Protein AF-0000000074377109 (afdb_homodimer)

Structure (mmCIF, N/CA/C/O backbone):
data_AF-0000000074377109-model_v1
#
loop_
_entity.id
_entity.type
_entity.pdbx_description
1 polymer 'Tropinone reductase'
#
loop_
_atom_site.group_PDB
_atom_site.id
_atom_site.type_symbol
_atom_site.label_atom_id
_atom_site.label_alt_id
_atom_site.label_comp_id
_atom_site.label_asym_id
_atom_site.label_entity_id
_atom_site.label_seq_id
_atom_site.pdbx_PDB_ins_code
_atom_site.Cartn_x
_atom_site.Cartn_y
_atom_site.Cartn_z
_atom_site.occupancy
_atom_site.B_iso_or_equiv
_atom_site.auth_seq_id
_atom_site.auth_comp_id
_atom_site.auth_asym_id
_atom_site.auth_atom_id
_atom_site.pdbx_PDB_model_num
ATOM 1 N N . MET A 1 1 ? 25.031 -4.941 -7.855 1 20.27 1 MET A N 1
ATOM 2 C CA . MET A 1 1 ? 23.859 -4.266 -7.336 1 20.27 1 MET A CA 1
ATOM 3 C C . MET A 1 1 ? 23.953 -4.082 -5.824 1 20.27 1 MET A C 1
ATOM 5 O O . MET A 1 1 ? 23.938 -5.062 -5.074 1 20.27 1 MET A O 1
ATOM 9 N N . ASN A 1 2 ? 24.844 -3.322 -5.453 1 23.11 2 ASN A N 1
ATOM 10 C CA . ASN A 1 2 ? 25.188 -2.971 -4.078 1 23.11 2 ASN A CA 1
ATOM 11 C C . ASN A 1 2 ? 23.938 -2.66 -3.256 1 23.11 2 ASN A C 1
ATOM 13 O O . ASN A 1 2 ? 23.234 -1.688 -3.529 1 23.11 2 ASN A O 1
ATOM 17 N N . LYS A 1 3 ? 23.172 -3.766 -2.982 1 30.86 3 LYS A N 1
ATOM 18 C CA . LYS A 1 3 ? 22.031 -3.689 -2.07 1 30.86 3 LYS A CA 1
ATOM 19 C C . LYS A 1 3 ? 22.297 -2.68 -0.955 1 30.86 3 LYS A C 1
ATOM 21 O O . LYS A 1 3 ? 23.281 -2.783 -0.235 1 30.86 3 LYS A O 1
ATOM 26 N N . ILE A 1 4 ? 22.234 -1.521 -1.267 1 38.22 4 ILE A N 1
ATOM 27 C CA . ILE A 1 4 ? 22.422 -0.586 -0.162 1 38.22 4 ILE A CA 1
ATOM 28 C C . ILE A 1 4 ? 21.656 -1.077 1.065 1 38.22 4 ILE A C 1
ATOM 30 O O . ILE A 1 4 ? 20.422 -1.111 1.062 1 38.22 4 ILE A O 1
ATOM 34 N N . THR A 1 5 ? 22.109 -2.201 1.562 1 42.16 5 THR A N 1
ATOM 35 C CA . THR A 1 5 ? 21.688 -2.992 2.717 1 42.16 5 THR A CA 1
ATOM 36 C C . THR A 1 5 ? 21.328 -2.086 3.891 1 42.16 5 THR A C 1
ATOM 38 O O . THR A 1 5 ? 20.5 -2.449 4.73 1 42.16 5 THR A O 1
ATOM 41 N N . CYS A 1 6 ? 22.375 -1.089 4.461 1 52.72 6 CYS A N 1
ATOM 42 C CA . CYS A 1 6 ? 22.406 -0.688 5.863 1 52.72 6 CYS A CA 1
ATOM 43 C C . CYS A 1 6 ? 21.469 0.495 6.109 1 52.72 6 CYS A C 1
ATOM 45 O O . CYS A 1 6 ? 21.5 1.472 5.359 1 52.72 6 CYS A O 1
ATOM 47 N N . SER A 1 7 ? 20.438 0.189 6.914 1 64.81 7 SER A N 1
ATOM 48 C CA . SER A 1 7 ? 19.562 1.212 7.473 1 64.81 7 SER A CA 1
ATOM 49 C C . SER A 1 7 ? 20.312 2.512 7.727 1 64.81 7 SER A C 1
ATOM 51 O O . SER A 1 7 ? 19.844 3.592 7.375 1 64.81 7 SER A O 1
ATOM 53 N N . GLN A 1 8 ? 21.594 2.346 8.117 1 70 8 GLN A N 1
ATOM 54 C CA . GLN A 1 8 ? 22.328 3.561 8.453 1 70 8 GLN A CA 1
ATOM 55 C C . GLN A 1 8 ? 22.781 4.297 7.191 1 70 8 GLN A C 1
ATOM 57 O O . GLN A 1 8 ? 22.75 5.527 7.141 1 70 8 GLN A O 1
ATOM 62 N N . SER A 1 9 ? 23.188 3.516 6.219 1 74.31 9 SER A N 1
ATOM 63 C CA . SER A 1 9 ? 23.609 4.137 4.969 1 74.31 9 SER A CA 1
ATOM 64 C C . SER A 1 9 ? 22.453 4.84 4.277 1 74.31 9 SER A C 1
ATOM 66 O O . SER A 1 9 ? 22.594 5.965 3.795 1 74.31 9 SER A O 1
ATOM 68 N N . CYS A 1 10 ? 21.375 4.211 4.367 1 83.19 10 CYS A N 1
ATOM 69 C CA . CYS A 1 10 ? 20.188 4.812 3.758 1 83.19 10 CYS A CA 1
ATOM 70 C C . CYS A 1 10 ? 19.812 6.105 4.469 1 83.19 10 CYS A C 1
ATOM 72 O O . CYS A 1 10 ? 19.484 7.105 3.818 1 83.19 10 CYS A O 1
ATOM 74 N N . TYR A 1 11 ? 19.969 6.035 5.781 1 84.25 11 TYR A N 1
ATOM 75 C CA . TYR A 1 11 ? 19.625 7.203 6.582 1 84.25 11 TYR A CA 1
ATOM 76 C C . TYR A 1 11 ? 20.547 8.375 6.266 1 84.25 11 TYR A C 1
ATOM 78 O O . TYR A 1 11 ? 20.078 9.508 6.082 1 84.25 11 TYR A O 1
ATOM 86 N N . HIS A 1 12 ? 21.812 8.086 6.129 1 85 12 HIS A N 1
ATOM 87 C CA . HIS A 1 12 ? 22.797 9.141 5.875 1 85 12 HIS A CA 1
ATOM 88 C C . HIS A 1 12 ? 22.578 9.766 4.5 1 85 12 HIS A C 1
ATOM 90 O O . HIS A 1 12 ? 22.656 10.984 4.348 1 85 12 HIS A O 1
ATOM 96 N N . ILE A 1 13 ? 22.281 9.008 3.566 1 87.62 13 ILE A N 1
ATOM 97 C CA . ILE A 1 13 ? 22.016 9.508 2.221 1 87.62 13 ILE A CA 1
ATOM 98 C C . ILE A 1 13 ? 20.781 10.414 2.238 1 87.62 13 ILE A C 1
ATOM 100 O O . ILE A 1 13 ? 20.766 11.469 1.601 1 87.62 13 ILE A O 1
ATOM 104 N N . CYS A 1 14 ? 19.797 9.992 2.951 1 89.88 14 CYS A N 1
ATOM 105 C CA . CYS A 1 14 ? 18.578 10.805 3.061 1 89.88 14 CYS A CA 1
ATOM 106 C C . CYS A 1 14 ? 18.891 12.148 3.715 1 89.88 14 CYS A C 1
ATOM 108 O O . CYS A 1 14 ? 18.359 13.18 3.289 1 89.88 14 CYS A O 1
ATOM 110 N N . GLN A 1 15 ? 19.781 12.133 4.727 1 90.06 15 GLN A N 1
ATOM 111 C CA . GLN A 1 15 ? 20.141 13.375 5.398 1 90.06 15 GLN A CA 1
ATOM 112 C C . GLN A 1 15 ? 20.812 14.344 4.434 1 90.06 15 GLN A C 1
ATOM 114 O O . GLN A 1 15 ? 20.547 15.547 4.465 1 90.06 15 GLN A O 1
ATOM 119 N N . LEU A 1 16 ? 21.656 13.797 3.643 1 89.62 16 LEU A N 1
ATOM 120 C CA . LEU A 1 16 ? 22.359 14.625 2.674 1 89.62 16 LEU A CA 1
ATOM 121 C C . LEU A 1 16 ? 21.391 15.203 1.646 1 89.62 16 LEU A C 1
ATOM 123 O O . LEU A 1 16 ? 21.562 16.328 1.181 1 89.62 16 LEU A O 1
ATOM 127 N N . ALA A 1 17 ? 20.328 14.5 1.343 1 92.94 17 ALA A N 1
ATOM 128 C CA . ALA A 1 17 ? 19.375 14.914 0.319 1 92.94 17 ALA A CA 1
ATOM 129 C C . ALA A 1 17 ? 18.281 15.805 0.914 1 92.94 17 ALA A C 1
ATOM 131 O O . ALA A 1 17 ? 17.5 16.422 0.18 1 92.94 17 ALA A O 1
ATOM 132 N N . HIS A 1 18 ? 18.203 15.906 2.213 1 94.44 18 HIS A N 1
ATOM 133 C CA . HIS A 1 18 ? 17.109 16.547 2.924 1 94.44 18 HIS A CA 1
ATOM 134 C C . HIS A 1 18 ? 16.906 17.984 2.451 1 94.44 18 HIS A C 1
ATOM 136 O O . HIS A 1 18 ? 15.789 18.375 2.117 1 94.44 18 HIS A O 1
ATOM 142 N N . PRO A 1 19 ? 17.969 18.797 2.309 1 94.75 19 PRO A N 1
ATOM 143 C CA . PRO A 1 19 ? 17.75 20.188 1.901 1 94.75 19 PRO A CA 1
ATOM 144 C C . PRO A 1 19 ? 17.125 20.297 0.519 1 94.75 19 PRO A C 1
ATOM 146 O O . PRO A 1 19 ? 16.266 21.172 0.299 1 94.75 19 PRO A O 1
ATOM 149 N N . LEU A 1 20 ? 17.547 19.469 -0.362 1 94.38 20 LEU A N 1
ATOM 150 C CA . LEU A 1 20 ? 17 19.5 -1.714 1 94.38 20 LEU A CA 1
ATOM 151 C C . LEU A 1 20 ? 15.539 19.047 -1.717 1 94.38 20 LEU A C 1
ATOM 153 O O . LEU A 1 20 ? 14.703 19.625 -2.412 1 94.38 20 LEU A O 1
ATOM 157 N N . LEU A 1 21 ? 15.234 18.016 -1.007 1 94.94 21 LEU A N 1
ATOM 158 C CA . LEU A 1 21 ? 13.867 17.531 -0.9 1 94.94 21 LEU A CA 1
ATOM 159 C C . LEU A 1 21 ? 12.945 18.594 -0.316 1 94.94 21 LEU A C 1
ATOM 161 O O . LEU A 1 21 ? 11.859 18.828 -0.837 1 94.94 21 LEU A O 1
ATOM 165 N N . LYS A 1 22 ? 13.438 19.203 0.713 1 94.94 22 LYS A N 1
ATOM 166 C CA . LYS A 1 22 ? 12.664 20.266 1.364 1 94.94 22 LYS A CA 1
ATOM 167 C C . LYS A 1 22 ? 12.398 21.422 0.41 1 94.94 22 LYS A C 1
ATOM 169 O O . LYS A 1 22 ? 11.281 21.922 0.326 1 94.94 22 LYS A O 1
ATOM 174 N N . ALA A 1 23 ? 13.367 21.812 -0.296 1 95.31 23 ALA A N 1
ATOM 175 C CA . ALA A 1 23 ? 13.281 22.953 -1.203 1 95.31 23 ALA A CA 1
ATOM 176 C C . ALA A 1 23 ? 12.289 22.672 -2.332 1 95.31 23 ALA A C 1
ATOM 178 O O . ALA A 1 23 ? 11.664 23.594 -2.85 1 95.31 23 ALA A O 1
ATOM 179 N N . SER A 1 24 ? 12.078 21.422 -2.738 1 93.56 24 SER A N 1
ATOM 180 C CA . SER A 1 24 ? 11.188 21.062 -3.834 1 93.56 24 SER A CA 1
ATOM 181 C C . SER A 1 24 ? 9.727 21.297 -3.461 1 93.56 24 SER A C 1
ATOM 183 O O . SER A 1 24 ? 8.883 21.469 -4.336 1 93.56 24 SER A O 1
ATOM 185 N N . GLY A 1 25 ? 9.375 21.172 -2.24 1 92.69 25 GLY A N 1
ATOM 186 C CA . GLY A 1 25 ? 8.023 21.391 -1.753 1 92.69 25 GLY A CA 1
ATOM 187 C C . GLY A 1 25 ? 7.133 20.172 -1.931 1 92.69 25 GLY A C 1
ATOM 188 O O . GLY A 1 25 ? 5.949 20.203 -1.593 1 92.69 25 GLY A O 1
ATOM 189 N N . ASN A 1 26 ? 7.68 19.125 -2.506 1 93.38 26 ASN A N 1
ATOM 190 C CA . ASN A 1 26 ? 6.941 17.891 -2.719 1 93.38 26 ASN A CA 1
ATOM 191 C C . ASN A 1 26 ? 7.871 16.688 -2.77 1 93.38 26 ASN A C 1
ATOM 193 O O . ASN A 1 26 ? 7.773 15.852 -3.676 1 93.38 26 ASN A O 1
ATOM 197 N N . GLY A 1 27 ? 8.82 16.672 -1.85 1 95.56 27 GLY A N 1
ATOM 198 C CA . GLY A 1 27 ? 9.797 15.602 -1.82 1 95.56 27 GLY A CA 1
ATOM 199 C C . GLY A 1 27 ? 9.195 14.25 -1.495 1 95.56 27 GLY A C 1
ATOM 200 O O . GLY A 1 27 ? 8.227 14.164 -0.74 1 95.56 27 GLY A O 1
ATOM 201 N N . SER A 1 28 ? 9.781 13.219 -2.109 1 96.88 28 SER A N 1
ATOM 202 C CA . SER A 1 28 ? 9.336 11.852 -1.867 1 96.88 28 SER A CA 1
ATOM 203 C C . SER A 1 28 ? 10.523 10.898 -1.751 1 96.88 28 SER A C 1
ATOM 205 O O . SER A 1 28 ? 11.453 10.953 -2.562 1 96.88 28 SER A O 1
ATOM 207 N N . ILE A 1 29 ? 10.523 10.133 -0.711 1 95.69 29 ILE A N 1
ATOM 208 C CA . ILE A 1 29 ? 11.484 9.062 -0.503 1 95.69 29 ILE A CA 1
ATOM 209 C C . ILE A 1 29 ? 10.781 7.707 -0.563 1 95.69 29 ILE A C 1
ATOM 211 O O . ILE A 1 29 ? 9.703 7.535 0.022 1 95.69 29 ILE A O 1
ATOM 215 N N . VAL A 1 30 ? 11.281 6.816 -1.333 1 96.62 30 VAL A N 1
ATOM 216 C CA . VAL A 1 30 ? 10.781 5.445 -1.351 1 96.62 30 VAL A CA 1
ATOM 217 C C . VAL A 1 30 ? 11.914 4.477 -1.016 1 96.62 30 VAL A C 1
ATOM 219 O O . VAL A 1 30 ? 12.891 4.375 -1.76 1 96.62 30 VAL A O 1
ATOM 222 N N . PHE A 1 31 ? 11.82 3.787 0.068 1 94.38 31 PHE A N 1
ATOM 223 C CA . PHE A 1 31 ? 12.781 2.756 0.447 1 94.38 31 PHE A CA 1
ATOM 224 C C . PHE A 1 31 ? 12.375 1.404 -0.134 1 94.38 31 PHE A C 1
ATOM 226 O O . PHE A 1 31 ? 11.195 1.059 -0.157 1 94.38 31 PHE A O 1
ATOM 233 N N . ILE A 1 32 ? 13.375 0.726 -0.594 1 93.94 32 ILE A N 1
ATOM 234 C CA . ILE A 1 32 ? 13.148 -0.649 -1.024 1 93.94 32 ILE A CA 1
ATOM 235 C C . ILE A 1 32 ? 13.539 -1.612 0.092 1 93.94 32 ILE A C 1
ATOM 237 O O . ILE A 1 32 ? 14.727 -1.75 0.409 1 93.94 32 ILE A O 1
ATOM 241 N N . SER A 1 33 ? 12.562 -2.178 0.644 1 93.5 33 SER A N 1
ATOM 242 C CA . SER A 1 33 ? 12.789 -3.215 1.646 1 93.5 33 SER A CA 1
ATOM 243 C C . SER A 1 33 ? 12.656 -4.605 1.042 1 93.5 33 SER A C 1
ATOM 245 O O . SER A 1 33 ? 13.219 -4.891 -0.014 1 93.5 33 SER A O 1
ATOM 247 N N . SER A 1 34 ? 12 -5.473 1.78 1 88.5 34 SER A N 1
ATOM 248 C CA . SER A 1 34 ? 11.758 -6.852 1.374 1 88.5 34 SER A CA 1
ATOM 249 C C . SER A 1 34 ? 10.57 -7.449 2.123 1 88.5 34 SER A C 1
ATOM 251 O O . SER A 1 34 ? 10.219 -6.984 3.211 1 88.5 34 SER A O 1
ATOM 253 N N . VAL A 1 35 ? 9.992 -8.484 1.494 1 89.62 35 VAL A N 1
ATOM 254 C CA . VAL A 1 35 ? 8.969 -9.25 2.197 1 89.62 35 VAL A CA 1
ATOM 255 C C . VAL A 1 35 ? 9.562 -9.836 3.479 1 89.62 35 VAL A C 1
ATOM 257 O O . VAL A 1 35 ? 8.852 -10 4.477 1 89.62 35 VAL A O 1
ATOM 260 N N . ALA A 1 36 ? 10.852 -10.055 3.453 1 82.25 36 ALA A N 1
ATOM 261 C CA . ALA A 1 36 ? 11.539 -10.586 4.633 1 82.25 36 ALA A CA 1
ATOM 262 C C . ALA A 1 36 ? 11.438 -9.617 5.805 1 82.25 36 ALA A C 1
ATOM 264 O O . ALA A 1 36 ? 11.648 -10 6.957 1 82.25 36 ALA A O 1
ATOM 265 N N . GLY A 1 37 ? 11.188 -8.422 5.551 1 81.75 37 GLY A N 1
ATOM 266 C CA . GLY A 1 37 ? 10.992 -7.438 6.602 1 81.75 37 GLY A CA 1
ATOM 267 C C . GLY A 1 37 ? 9.586 -7.434 7.164 1 81.75 37 GLY A C 1
ATOM 268 O O . GLY A 1 37 ? 9.305 -6.734 8.141 1 81.75 37 GLY A O 1
ATOM 269 N N . LEU A 1 38 ? 8.703 -8.156 6.551 1 82.56 38 LEU A N 1
ATOM 270 C CA . LEU A 1 38 ? 7.301 -8.211 6.953 1 82.56 38 LEU A CA 1
ATOM 271 C C . LEU A 1 38 ? 6.973 -9.547 7.613 1 82.56 38 LEU A C 1
ATOM 273 O O . LEU A 1 38 ? 6.172 -9.602 8.547 1 82.56 38 LEU A O 1
ATOM 277 N N . VAL A 1 39 ? 7.555 -10.594 7.102 1 80.19 39 VAL A N 1
ATOM 278 C CA . VAL A 1 39 ? 7.34 -11.945 7.617 1 80.19 39 VAL A CA 1
ATOM 279 C C . VAL A 1 39 ? 8.641 -12.742 7.543 1 80.19 39 VAL A C 1
ATOM 281 O O . VAL A 1 39 ? 9.594 -12.328 6.875 1 80.19 39 VAL A O 1
ATOM 284 N N . HIS A 1 40 ? 8.648 -13.844 8.289 1 71.44 40 HIS A N 1
ATOM 285 C CA . HIS A 1 40 ? 9.828 -14.703 8.172 1 71.44 40 HIS A CA 1
ATOM 286 C C . HIS A 1 40 ? 9.891 -15.367 6.805 1 71.44 40 HIS A C 1
ATOM 288 O O . HIS A 1 40 ? 9.047 -16.219 6.477 1 71.44 40 HIS A O 1
ATOM 294 N N . ALA A 1 41 ? 10.766 -14.945 5.938 1 75.5 41 ALA A N 1
ATOM 295 C C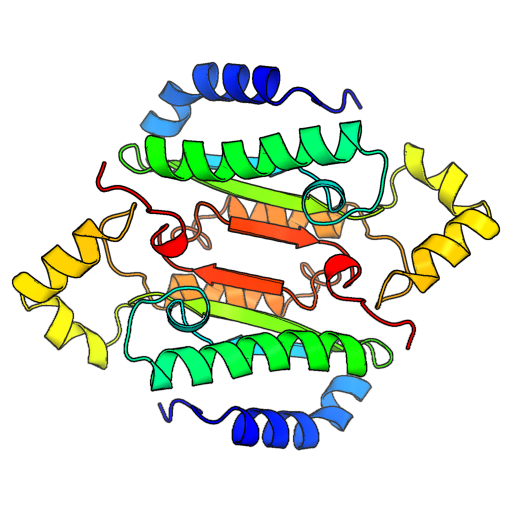A . ALA A 1 41 ? 10.891 -15.469 4.578 1 75.5 41 ALA A CA 1
ATOM 296 C C . ALA A 1 41 ? 12.359 -15.656 4.199 1 75.5 41 ALA A C 1
ATOM 298 O O . ALA A 1 41 ? 12.672 -16 3.055 1 75.5 41 ALA A O 1
ATOM 299 N N . SER A 1 42 ? 13.273 -15.328 5.145 1 74.75 42 SER A N 1
ATOM 300 C CA . SER A 1 42 ? 14.711 -15.492 4.941 1 74.75 42 SER A CA 1
ATOM 301 C C . SER A 1 42 ? 15.438 -15.664 6.27 1 74.75 42 SER A C 1
ATOM 303 O O . SER A 1 42 ? 14.883 -16.203 7.227 1 74.75 42 SER A O 1
ATOM 305 N N . SER A 1 43 ? 16.734 -15.297 6.246 1 70.12 43 SER A N 1
ATOM 306 C CA . SER A 1 43 ? 17.469 -15.391 7.496 1 70.12 43 SER A CA 1
ATOM 307 C C . SER A 1 43 ? 17 -14.352 8.508 1 70.12 43 SER A C 1
ATOM 309 O O . SER A 1 43 ? 16.422 -13.328 8.125 1 70.12 43 SER A O 1
ATOM 311 N N . SER A 1 44 ? 17.25 -14.672 9.758 1 75.56 44 SER A N 1
ATOM 312 C CA . SER A 1 44 ? 16.812 -13.797 10.844 1 75.56 44 SER A CA 1
ATOM 313 C C . SER A 1 44 ? 17.484 -12.438 10.766 1 75.56 44 SER A C 1
ATOM 315 O O . SER A 1 44 ? 16.859 -11.406 10.992 1 75.56 44 SER A O 1
ATOM 317 N N . VAL A 1 45 ? 18.703 -12.461 10.32 1 73.25 45 VAL A N 1
ATOM 318 C CA . VAL A 1 45 ? 19.453 -11.203 10.281 1 73.25 45 VAL A CA 1
ATOM 319 C C . VAL A 1 45 ? 18.953 -10.344 9.117 1 73.25 45 VAL A C 1
ATOM 321 O O . VAL A 1 45 ? 18.734 -9.141 9.273 1 73.25 45 VAL A O 1
ATOM 324 N N . TYR A 1 46 ? 18.734 -10.938 8.023 1 76.88 46 TYR A N 1
ATOM 325 C CA . TYR A 1 46 ? 18.219 -10.219 6.863 1 76.88 46 TYR A CA 1
ATOM 326 C C . TYR A 1 46 ? 16.844 -9.648 7.141 1 76.88 46 TYR A C 1
ATOM 328 O O . TYR A 1 46 ? 16.578 -8.469 6.871 1 76.88 46 TYR A O 1
ATOM 336 N N . GLY A 1 47 ? 16.078 -10.461 7.773 1 82.44 47 GLY A N 1
ATOM 337 C CA . GLY A 1 47 ? 14.734 -10.008 8.125 1 82.44 47 GLY A CA 1
ATOM 338 C C . GLY A 1 47 ? 14.75 -8.82 9.078 1 82.44 47 GLY A C 1
ATOM 339 O O . GLY A 1 47 ? 14 -7.859 8.883 1 82.44 47 GLY A O 1
ATOM 340 N N . ALA A 1 48 ? 15.602 -8.836 9.961 1 79.44 48 ALA A N 1
ATOM 341 C CA . ALA A 1 48 ? 15.711 -7.75 10.93 1 79.44 48 ALA A CA 1
ATOM 342 C C . ALA A 1 48 ? 16.188 -6.461 10.258 1 79.44 48 ALA A C 1
ATOM 344 O O . ALA A 1 48 ? 15.688 -5.375 10.57 1 79.44 48 ALA A O 1
ATOM 345 N N . THR A 1 49 ? 17.078 -6.609 9.352 1 80.44 49 THR A N 1
ATOM 346 C CA . THR A 1 49 ? 17.609 -5.449 8.641 1 80.44 49 THR A CA 1
ATOM 347 C C . THR A 1 49 ? 16.516 -4.797 7.797 1 80.44 49 THR A C 1
ATOM 349 O O . THR A 1 49 ? 16.359 -3.574 7.809 1 80.44 49 THR A O 1
ATOM 352 N N . LYS A 1 50 ? 15.75 -5.645 7.184 1 86 50 LYS A N 1
ATOM 353 C CA . LYS A 1 50 ? 14.688 -5.094 6.344 1 86 50 LYS A CA 1
ATOM 354 C C . LYS A 1 50 ? 13.539 -4.559 7.191 1 86 50 LYS A C 1
ATOM 356 O O . LYS A 1 50 ? 12.891 -3.576 6.82 1 86 50 LYS A O 1
ATOM 361 N N . GLY A 1 51 ? 13.445 -5.176 8.305 1 89.12 51 GLY A N 1
ATOM 362 C CA . GLY A 1 51 ? 12.516 -4.602 9.266 1 89.12 51 GLY A CA 1
ATOM 363 C C . GLY A 1 51 ? 12.922 -3.221 9.742 1 89.12 51 GLY A C 1
ATOM 364 O O . GLY A 1 51 ? 12.078 -2.338 9.906 1 89.12 51 GLY A O 1
ATOM 365 N N . ALA A 1 52 ? 14.188 -3.049 9.945 1 88.31 52 ALA A N 1
ATOM 366 C CA . ALA A 1 52 ? 14.719 -1.75 10.352 1 88.31 52 ALA A CA 1
ATOM 367 C C . ALA A 1 52 ? 14.453 -0.692 9.281 1 88.31 52 ALA A C 1
ATOM 369 O O . ALA A 1 52 ? 14.148 0.46 9.602 1 88.31 52 ALA A O 1
ATOM 370 N N . ILE A 1 53 ? 14.531 -1.073 8.062 1 91 53 ILE A N 1
ATOM 371 C CA . ILE A 1 53 ? 14.25 -0.165 6.961 1 91 53 ILE A CA 1
ATOM 372 C C . ILE A 1 53 ? 12.789 0.252 6.992 1 91 53 ILE A C 1
ATOM 374 O O . ILE A 1 53 ? 12.461 1.418 6.754 1 91 53 ILE A O 1
ATOM 378 N N . ASN A 1 54 ? 11.883 -0.714 7.25 1 93.12 54 ASN A N 1
ATOM 379 C CA . ASN A 1 54 ? 10.461 -0.401 7.359 1 93.12 54 ASN A CA 1
ATOM 380 C C . ASN A 1 54 ? 10.195 0.591 8.492 1 93.12 54 ASN A C 1
ATOM 382 O O . ASN A 1 54 ? 9.422 1.537 8.32 1 93.12 54 ASN A O 1
ATOM 386 N N . GLN A 1 55 ? 10.898 0.359 9.602 1 91.75 55 GLN A N 1
ATOM 387 C CA . GLN A 1 55 ? 10.719 1.285 10.711 1 91.75 55 GLN A CA 1
ATOM 388 C C . GLN A 1 55 ? 11.305 2.658 10.391 1 91.75 55 GLN A C 1
ATOM 390 O O . GLN A 1 55 ? 10.734 3.686 10.758 1 91.75 55 GLN A O 1
ATOM 395 N N . LEU A 1 56 ? 12.406 2.686 9.766 1 91 56 LEU A N 1
ATOM 396 C CA . LEU A 1 56 ? 13.008 3.943 9.336 1 91 56 LEU A CA 1
ATOM 397 C C . LEU A 1 56 ? 12.062 4.711 8.414 1 91 56 LEU A C 1
ATOM 399 O O . LEU A 1 56 ? 11.953 5.934 8.516 1 91 56 LEU A O 1
ATOM 403 N N . THR A 1 57 ? 11.406 4.012 7.48 1 93.69 57 THR A N 1
ATOM 404 C CA . THR A 1 57 ? 10.414 4.609 6.598 1 93.69 57 THR A CA 1
ATOM 405 C C . THR A 1 57 ? 9.359 5.371 7.402 1 93.69 57 THR A C 1
ATOM 407 O O . THR A 1 57 ? 9.086 6.539 7.117 1 93.69 57 THR A O 1
ATOM 410 N N . LYS A 1 58 ? 8.852 4.742 8.438 1 94.19 58 LYS A N 1
ATOM 411 C CA . LYS A 1 58 ? 7.812 5.348 9.258 1 94.19 58 LYS A CA 1
ATOM 412 C C . LYS A 1 58 ? 8.359 6.527 10.062 1 94.19 58 LYS A C 1
ATOM 414 O O . LYS A 1 58 ? 7.695 7.562 10.172 1 94.19 58 LYS A O 1
ATOM 419 N N . ASN A 1 59 ? 9.562 6.406 10.57 1 93.12 59 ASN A N 1
ATOM 420 C CA . ASN A 1 59 ? 10.172 7.473 11.367 1 93.12 59 ASN A CA 1
ATOM 421 C C . ASN A 1 59 ? 10.406 8.727 10.531 1 93.12 59 ASN A C 1
ATOM 423 O O . ASN A 1 59 ? 10.07 9.836 10.953 1 93.12 59 ASN A O 1
ATOM 427 N N . LEU A 1 60 ? 10.945 8.508 9.398 1 93 60 LEU A N 1
ATOM 428 C CA . LEU A 1 60 ? 11.25 9.664 8.555 1 93 60 LEU A CA 1
ATOM 429 C C . LEU A 1 60 ? 9.961 10.312 8.055 1 93 60 LEU A C 1
ATOM 431 O O . LEU A 1 60 ? 9.906 11.531 7.891 1 93 60 LEU A O 1
ATOM 435 N N . ALA A 1 61 ? 8.961 9.461 7.719 1 94.94 61 ALA A N 1
ATOM 436 C CA . ALA A 1 61 ? 7.664 10.031 7.359 1 94.94 61 ALA A CA 1
ATOM 437 C C . ALA A 1 61 ? 7.168 10.992 8.438 1 94.94 61 ALA A C 1
ATOM 439 O O . ALA A 1 61 ? 6.656 12.07 8.133 1 94.94 61 ALA A O 1
ATOM 440 N N . CYS A 1 62 ? 7.367 10.609 9.68 1 94.06 62 CYS A N 1
ATOM 441 C CA . CYS A 1 62 ? 6.922 11.422 10.805 1 94.06 62 CYS A CA 1
ATOM 442 C C . CYS A 1 62 ? 7.789 12.664 10.961 1 94.06 62 CYS A C 1
ATOM 444 O O . CYS A 1 62 ? 7.273 13.781 11.047 1 94.06 62 CYS A O 1
ATOM 446 N N . GLU A 1 63 ? 9.039 12.508 10.922 1 92.44 63 GLU A N 1
ATOM 447 C CA . GLU A 1 63 ? 9.992 13.57 11.219 1 92.44 63 GLU A CA 1
ATOM 448 C C . GLU A 1 63 ? 9.984 14.641 10.133 1 92.44 63 GLU A C 1
ATOM 450 O O . GLU A 1 63 ? 10.172 15.82 10.414 1 92.44 63 GLU A O 1
ATOM 455 N N . TRP A 1 64 ? 9.703 14.219 8.93 1 93.62 64 TRP A N 1
ATOM 456 C CA . TRP A 1 64 ? 9.93 15.156 7.828 1 93.62 64 TRP A CA 1
ATOM 457 C C . TRP A 1 64 ? 8.609 15.578 7.199 1 93.62 64 TRP A C 1
ATOM 459 O O . TRP A 1 64 ? 8.594 16.25 6.164 1 93.62 64 TRP A O 1
ATOM 469 N N . ALA A 1 65 ? 7.543 15.195 7.82 1 93.31 65 ALA A N 1
ATOM 470 C CA . ALA A 1 65 ? 6.234 15.625 7.34 1 93.31 65 ALA A CA 1
ATOM 471 C C . ALA A 1 65 ? 6.133 17.141 7.293 1 93.31 65 ALA A C 1
ATOM 473 O O . ALA A 1 65 ? 5.586 17.703 6.348 1 93.31 65 ALA A O 1
ATOM 474 N N . LYS A 1 66 ? 6.641 17.844 8.266 1 92.56 66 LYS A N 1
ATOM 475 C CA . LYS A 1 66 ? 6.586 19.297 8.375 1 92.56 66 LYS A CA 1
ATOM 476 C C . LYS A 1 66 ? 7.328 19.969 7.219 1 92.56 66 LYS A C 1
ATOM 478 O O . LYS A 1 66 ? 7.082 21.141 6.91 1 92.56 66 LYS A O 1
ATOM 483 N N . ASP A 1 67 ? 8.258 19.203 6.68 1 94.94 67 ASP A N 1
ATOM 484 C CA . ASP A 1 67 ? 9.039 19.719 5.562 1 94.94 67 ASP A CA 1
ATOM 485 C C . ASP A 1 67 ? 8.422 19.312 4.227 1 94.94 67 ASP A C 1
ATOM 487 O O 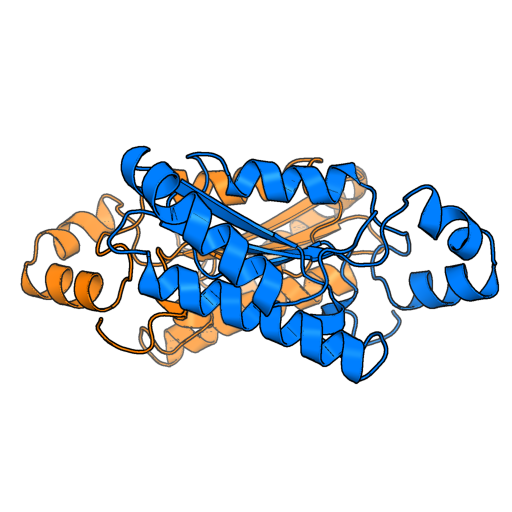. ASP A 1 67 ? 9.055 19.453 3.178 1 94.94 67 ASP A O 1
ATOM 491 N N . GLN A 1 68 ? 7.254 18.719 4.266 1 95.19 68 GLN A N 1
ATOM 492 C CA . GLN A 1 68 ? 6.508 18.312 3.08 1 95.19 68 GLN A CA 1
ATOM 493 C C . GLN A 1 68 ? 7.25 17.219 2.314 1 95.19 68 GLN A C 1
ATOM 495 O O . GLN A 1 68 ? 7.332 17.25 1.085 1 95.19 68 GLN A O 1
ATOM 500 N N . ILE A 1 69 ? 7.832 16.359 3.047 1 95.12 69 ILE A N 1
ATOM 501 C CA . ILE A 1 69 ? 8.5 15.188 2.479 1 95.12 69 ILE A CA 1
ATOM 502 C C . ILE A 1 69 ? 7.738 13.922 2.859 1 95.12 69 ILE A C 1
ATOM 504 O O . ILE A 1 69 ? 7.477 13.68 4.043 1 95.12 69 ILE A O 1
ATOM 508 N N . ARG A 1 70 ? 7.324 13.211 1.862 1 97.19 70 ARG A N 1
ATOM 509 C CA . ARG A 1 70 ? 6.695 11.914 2.088 1 97.19 70 ARG A CA 1
ATOM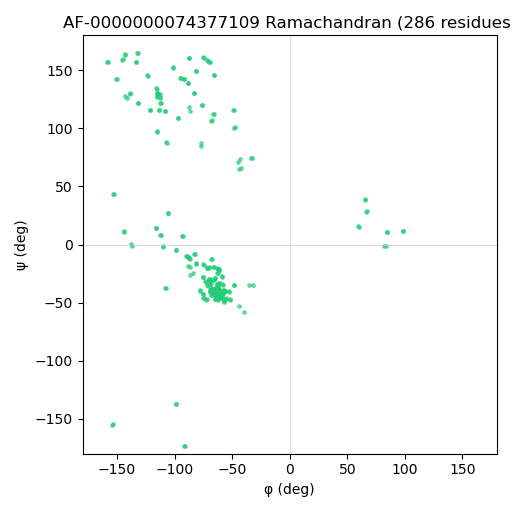 510 C C . ARG A 1 70 ? 7.727 10.797 2.047 1 97.19 70 ARG A C 1
ATOM 512 O O . ARG A 1 70 ? 8.688 10.852 1.279 1 97.19 70 ARG A O 1
ATOM 519 N N . THR A 1 71 ? 7.566 9.789 2.9 1 96.44 71 THR A N 1
ATOM 520 C CA . THR A 1 71 ? 8.43 8.617 2.928 1 96.44 71 THR A CA 1
ATOM 521 C C . THR A 1 71 ? 7.605 7.336 2.959 1 96.44 71 THR A C 1
ATOM 523 O O . THR A 1 71 ? 6.746 7.164 3.828 1 96.44 71 THR A O 1
ATOM 526 N N . ASN A 1 72 ? 7.812 6.48 1.972 1 97.31 72 ASN A N 1
ATOM 527 C CA . ASN A 1 72 ? 7.141 5.188 1.898 1 97.31 72 ASN A CA 1
ATOM 528 C C . ASN A 1 72 ? 8.125 4.062 1.597 1 97.31 72 ASN A C 1
ATOM 530 O O . ASN A 1 72 ? 9.281 4.316 1.253 1 97.31 72 ASN A O 1
ATOM 534 N N . GLY A 1 73 ? 7.668 2.867 1.817 1 96.44 73 GLY A N 1
ATOM 535 C CA . GLY A 1 73 ? 8.477 1.69 1.532 1 96.44 73 GLY A CA 1
ATOM 536 C C . GLY A 1 73 ? 7.797 0.719 0.585 1 96.44 73 GLY A C 1
ATOM 537 O O . GLY A 1 73 ? 6.57 0.582 0.599 1 96.44 73 GLY A O 1
ATOM 538 N N . VAL A 1 74 ? 8.547 0.082 -0.23 1 97.12 74 VAL A N 1
ATOM 539 C CA . VAL A 1 74 ? 8.125 -1.025 -1.081 1 97.12 74 VAL A CA 1
ATOM 540 C C . VAL A 1 74 ? 8.859 -2.301 -0.671 1 97.12 74 VAL A C 1
ATOM 542 O O . VAL A 1 74 ? 10.078 -2.287 -0.472 1 97.12 74 VAL A O 1
ATOM 545 N N . ALA A 1 75 ? 8.102 -3.344 -0.49 1 96.38 75 ALA A N 1
ATOM 546 C CA . ALA A 1 75 ? 8.672 -4.625 -0.073 1 96.38 75 ALA A CA 1
ATOM 547 C C . ALA A 1 75 ? 8.492 -5.684 -1.156 1 96.38 75 ALA A C 1
ATOM 549 O O . ALA A 1 75 ? 7.484 -6.391 -1.181 1 96.38 75 ALA A O 1
ATOM 550 N N . PRO A 1 76 ? 9.5 -5.887 -1.938 1 95.94 76 PRO A N 1
ATOM 551 C CA . PRO A 1 76 ? 9.391 -6.883 -3.006 1 95.94 76 PRO A CA 1
ATOM 552 C C . PRO A 1 76 ? 9.633 -8.305 -2.512 1 95.94 76 PRO A C 1
ATOM 554 O O . PRO A 1 76 ? 10.336 -8.508 -1.517 1 95.94 76 PRO A O 1
ATOM 557 N N . TRP A 1 77 ? 8.984 -9.203 -3.164 1 95.62 77 TRP A N 1
ATOM 558 C CA . TRP A 1 77 ? 9.305 -10.625 -3.086 1 95.62 77 TRP A CA 1
ATOM 559 C C . TRP A 1 77 ? 10.297 -11.023 -4.172 1 95.62 77 TRP A C 1
ATOM 561 O O . TRP A 1 77 ? 10.977 -10.164 -4.746 1 95.62 77 TRP A O 1
ATOM 571 N N . ILE A 1 78 ? 10.586 -12.266 -4.316 1 94.19 78 ILE A N 1
ATOM 572 C CA . ILE A 1 78 ? 11.508 -12.719 -5.352 1 94.19 78 ILE A CA 1
ATOM 573 C C . ILE A 1 78 ? 11.133 -12.094 -6.691 1 94.19 78 ILE A C 1
ATOM 575 O O . ILE A 1 78 ? 10.016 -12.289 -7.18 1 94.19 78 ILE A O 1
ATOM 579 N N . THR A 1 79 ? 12.008 -11.297 -7.203 1 95 79 THR A N 1
ATOM 580 C CA . THR A 1 79 ? 11.82 -10.57 -8.453 1 95 79 THR A CA 1
ATOM 581 C C . THR A 1 79 ? 12.836 -11.031 -9.5 1 95 79 THR A C 1
ATOM 583 O O . THR A 1 79 ? 14.023 -11.18 -9.203 1 95 79 THR A O 1
ATOM 586 N N . ARG A 1 80 ? 12.359 -11.25 -10.68 1 94.62 80 ARG A N 1
ATOM 587 C CA . ARG A 1 80 ? 13.227 -11.711 -11.75 1 94.62 80 ARG A CA 1
ATOM 588 C C . ARG A 1 80 ? 14.242 -10.641 -12.133 1 94.62 80 ARG A C 1
ATOM 590 O O . ARG A 1 80 ? 13.875 -9.539 -12.531 1 94.62 80 ARG A O 1
ATOM 597 N N . THR A 1 81 ? 15.43 -10.828 -11.898 1 90.19 81 THR A N 1
ATOM 598 C CA . THR A 1 81 ? 16.609 -10.07 -12.312 1 90.19 81 THR A CA 1
ATOM 599 C C . THR A 1 81 ? 17.703 -11.008 -12.828 1 90.19 81 THR A C 1
ATOM 601 O O . THR A 1 81 ? 17.625 -12.219 -12.625 1 90.19 81 THR A O 1
ATOM 604 N N . PRO A 1 82 ? 18.547 -10.5 -13.602 1 88.19 82 PRO A N 1
ATOM 605 C CA . PRO A 1 82 ? 19.625 -11.375 -14.094 1 88.19 82 PRO A CA 1
ATOM 606 C C . PRO A 1 82 ? 20.297 -12.156 -12.969 1 88.19 82 PRO A C 1
ATOM 608 O O . PRO A 1 82 ? 20.641 -13.336 -13.148 1 88.19 82 PRO A O 1
ATOM 611 N N . LEU A 1 83 ? 20.422 -11.578 -11.789 1 83.94 83 LEU A N 1
ATOM 612 C CA . LEU A 1 83 ? 21.078 -12.211 -10.648 1 83.94 83 LEU A CA 1
ATOM 613 C C . LEU A 1 83 ? 20.219 -13.336 -10.086 1 83.94 83 LEU A C 1
ATOM 615 O O . LEU A 1 83 ? 20.75 -14.367 -9.656 1 83.94 83 LEU A O 1
ATOM 619 N N . VAL A 1 84 ? 18.906 -13.219 -10.094 1 89.81 84 VAL A N 1
ATOM 620 C CA . VAL A 1 84 ? 18 -14.172 -9.477 1 89.81 84 VAL A CA 1
ATOM 621 C C . VAL A 1 84 ? 17.656 -15.281 -10.477 1 89.81 84 VAL A C 1
ATOM 623 O O . VAL A 1 84 ? 17.203 -16.359 -10.086 1 89.81 84 VAL A O 1
ATOM 626 N N . GLU A 1 85 ? 17.859 -15.055 -11.734 1 89.81 85 GLU A N 1
ATOM 627 C CA . GLU A 1 85 ? 17.469 -15.961 -12.812 1 89.81 85 GLU A CA 1
ATOM 628 C C . GLU A 1 85 ? 18.109 -17.328 -12.625 1 89.81 85 GLU A C 1
ATOM 630 O O . GLU A 1 85 ? 17.469 -18.359 -12.891 1 89.81 85 GLU A O 1
ATOM 635 N N . GLN A 1 86 ? 19.297 -17.359 -12.203 1 88.38 86 GLN A N 1
ATOM 636 C CA . GLN A 1 86 ? 19.984 -18.625 -12.016 1 88.38 86 GLN A CA 1
ATOM 637 C C . GLN A 1 86 ? 19.281 -19.5 -10.977 1 88.38 86 GLN A C 1
ATOM 639 O O . GLN A 1 86 ? 19.25 -20.719 -11.109 1 88.38 86 GLN A O 1
ATOM 644 N N . TYR A 1 87 ? 18.781 -18.844 -9.906 1 89.75 87 TYR A N 1
ATOM 645 C CA . TYR A 1 87 ? 18.062 -19.578 -8.875 1 89.75 87 TYR A CA 1
ATOM 646 C C . TYR A 1 87 ? 16.688 -20 -9.375 1 89.75 87 TYR A C 1
ATOM 648 O O . TYR A 1 87 ? 16.203 -21.094 -9.039 1 89.75 87 TYR A O 1
ATOM 656 N N . LEU A 1 88 ? 16.141 -19.172 -10.227 1 92 88 LEU A N 1
ATOM 657 C CA . LEU A 1 88 ? 14.797 -19.453 -10.727 1 92 88 LEU A CA 1
ATOM 658 C C . LEU A 1 88 ? 14.812 -20.625 -11.695 1 92 88 LEU A C 1
ATOM 660 O O . LEU A 1 88 ? 13.781 -21.281 -11.914 1 92 88 LEU A O 1
ATOM 664 N N . ASN A 1 89 ? 15.945 -20.938 -12.242 1 92.12 89 ASN A N 1
ATOM 665 C CA . ASN A 1 89 ? 16.078 -22.062 -13.156 1 92.12 89 ASN A CA 1
ATOM 666 C C . ASN A 1 89 ? 16.219 -23.391 -12.406 1 92.12 89 ASN A C 1
ATOM 668 O O . ASN A 1 89 ? 16.078 -24.453 -13 1 92.12 89 ASN A O 1
ATOM 672 N N . ASP A 1 90 ? 16.516 -23.25 -11.148 1 93.31 90 ASP A N 1
ATOM 673 C CA . ASP A 1 90 ? 16.484 -24.438 -10.289 1 93.31 90 ASP A CA 1
ATOM 674 C C . ASP A 1 90 ? 15.055 -24.828 -9.938 1 93.31 90 ASP A C 1
ATOM 676 O O . ASP A 1 90 ? 14.344 -24.062 -9.273 1 93.31 90 ASP A O 1
ATOM 680 N N . GLU A 1 91 ? 14.695 -26.016 -10.312 1 93.38 91 GLU A N 1
ATOM 681 C CA . GLU A 1 91 ? 13.312 -26.453 -10.18 1 93.38 91 GLU A CA 1
ATOM 682 C C . GLU A 1 91 ? 12.875 -26.469 -8.711 1 93.38 91 GLU A C 1
ATOM 684 O O . GLU A 1 91 ? 11.742 -26.109 -8.391 1 93.38 91 GLU A O 1
ATOM 689 N N . GLN A 1 92 ? 13.742 -26.953 -7.891 1 93.5 92 GLN A N 1
ATOM 690 C CA . GLN A 1 92 ? 13.398 -27.016 -6.473 1 93.5 92 GLN A CA 1
ATOM 691 C C . GLN A 1 92 ? 13.148 -25.625 -5.898 1 93.5 92 GLN A C 1
ATOM 693 O O . GLN A 1 92 ? 12.172 -25.422 -5.168 1 93.5 92 GLN A O 1
ATOM 698 N N . PHE A 1 93 ? 13.992 -24.688 -6.176 1 91.88 93 PHE A N 1
ATOM 699 C CA . PHE A 1 93 ? 13.836 -23.312 -5.715 1 91.88 93 PHE A CA 1
ATOM 700 C C . PHE A 1 93 ? 12.562 -22.703 -6.281 1 91.88 93 PHE A C 1
ATOM 702 O O . PHE A 1 93 ? 11.781 -22.078 -5.551 1 91.88 93 PHE A O 1
ATOM 709 N N . PHE A 1 94 ? 12.367 -22.922 -7.574 1 93.81 94 PHE A N 1
ATOM 710 C CA . PHE A 1 94 ? 11.195 -22.359 -8.234 1 93.81 94 PHE A CA 1
ATOM 711 C C . PHE A 1 94 ? 9.906 -22.891 -7.617 1 93.81 94 PHE A C 1
ATOM 713 O O . PHE A 1 94 ? 9 -22.125 -7.301 1 93.81 94 PHE A O 1
ATOM 720 N N . ASN A 1 95 ? 9.836 -24.188 -7.41 1 93.75 95 ASN A N 1
ATOM 721 C CA . ASN A 1 95 ? 8.625 -24.797 -6.867 1 93.75 95 ASN A CA 1
ATOM 722 C C . ASN A 1 95 ? 8.359 -24.344 -5.438 1 93.75 95 ASN A C 1
ATOM 724 O O . ASN A 1 95 ? 7.207 -24.141 -5.055 1 93.75 95 ASN A O 1
ATOM 728 N N . SER A 1 96 ? 9.406 -24.219 -4.688 1 91.31 96 SER A N 1
ATOM 729 C CA . SER A 1 96 ? 9.258 -23.734 -3.32 1 91.31 96 SER A CA 1
ATOM 730 C C . SER A 1 96 ? 8.719 -22.312 -3.297 1 91.31 96 SER A C 1
ATOM 732 O O . SER A 1 96 ? 7.801 -22 -2.531 1 91.31 96 SER A O 1
ATOM 734 N N . MET A 1 97 ? 9.289 -21.469 -4.117 1 91.5 97 MET A N 1
ATOM 735 C CA . MET A 1 97 ? 8.828 -20.094 -4.219 1 91.5 97 MET A CA 1
ATOM 736 C C . MET A 1 97 ? 7.391 -20.031 -4.715 1 91.5 97 MET A C 1
ATOM 738 O O . MET A 1 97 ? 6.562 -19.312 -4.148 1 91.5 97 MET A O 1
ATOM 742 N N . ALA A 1 98 ? 7.109 -20.828 -5.738 1 93.06 98 ALA A N 1
ATOM 743 C CA . ALA A 1 98 ? 5.789 -20.812 -6.363 1 93.06 98 ALA A CA 1
ATOM 744 C C . ALA A 1 98 ? 4.719 -21.297 -5.387 1 93.06 98 ALA A C 1
ATOM 746 O O . ALA A 1 98 ? 3.613 -20.75 -5.352 1 93.06 98 ALA A O 1
ATOM 747 N N . SER A 1 99 ? 5.047 -22.266 -4.578 1 91.38 99 SER A N 1
ATOM 748 C CA . SER A 1 99 ? 4.086 -22.828 -3.643 1 91.38 99 SER A CA 1
ATOM 749 C C . SER A 1 99 ? 3.75 -21.844 -2.529 1 91.38 99 SER A C 1
ATOM 751 O O . SER A 1 99 ? 2.686 -21.938 -1.912 1 91.38 99 SER A O 1
ATOM 753 N N . ARG A 1 100 ? 4.602 -20.891 -2.342 1 91.81 100 ARG A N 1
ATOM 754 C CA . ARG A 1 100 ? 4.41 -19.922 -1.263 1 91.81 100 ARG A CA 1
ATOM 755 C C . ARG A 1 100 ? 3.789 -18.625 -1.788 1 91.81 100 ARG A C 1
ATOM 757 O O . ARG A 1 100 ? 3.504 -17.719 -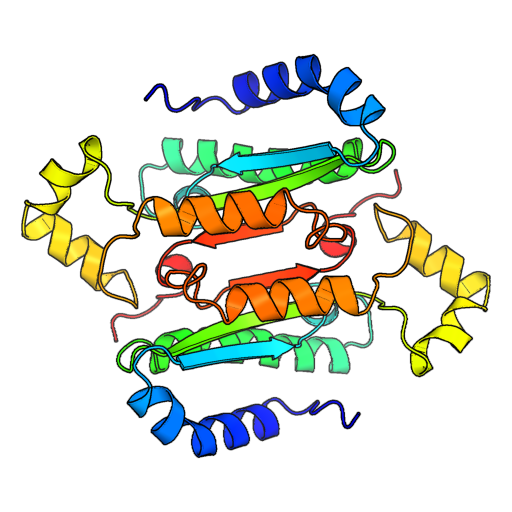1.015 1 91.81 100 ARG A O 1
ATOM 764 N N . THR A 1 101 ? 3.637 -18.578 -3.051 1 94.19 101 THR A N 1
ATOM 765 C CA . THR A 1 101 ? 3.133 -17.375 -3.707 1 94.19 101 THR A CA 1
ATOM 766 C C . THR A 1 101 ? 1.755 -17.625 -4.312 1 94.19 101 THR A C 1
ATOM 768 O O . THR A 1 101 ? 1.577 -18.547 -5.102 1 94.19 101 THR A O 1
ATOM 771 N N . LEU A 1 102 ? 0.812 -16.828 -3.994 1 94 102 LEU A N 1
ATOM 772 C CA . LEU A 1 102 ? -0.537 -17 -4.52 1 94 102 LEU A CA 1
ATOM 773 C C . LEU A 1 102 ? -0.528 -17.016 -6.047 1 94 102 LEU A C 1
ATOM 775 O O . LEU A 1 102 ? -1.183 -17.859 -6.664 1 94 102 LEU A O 1
ATOM 779 N N . MET A 1 103 ? 0.282 -16.156 -6.66 1 94.69 103 MET A N 1
ATOM 780 C CA . MET A 1 103 ? 0.286 -16.016 -8.117 1 94.69 103 MET A CA 1
ATOM 781 C C . MET A 1 103 ? 1.237 -17.031 -8.758 1 94.69 103 MET A C 1
ATOM 783 O O . MET A 1 103 ? 1.316 -17.125 -9.977 1 94.69 103 MET A O 1
ATOM 787 N N . ARG A 1 104 ? 2.107 -17.719 -7.992 1 95 104 ARG A N 1
ATOM 788 C CA . ARG A 1 104 ? 2.906 -18.891 -8.367 1 95 104 ARG A CA 1
ATOM 789 C C . ARG A 1 104 ? 3.953 -18.516 -9.414 1 95 104 ARG A C 1
ATOM 791 O O . ARG A 1 104 ? 4.285 -19.312 -10.289 1 95 104 ARG A O 1
ATOM 798 N N . ARG A 1 105 ? 4.359 -17.328 -9.375 1 94.94 105 ARG A N 1
ATOM 799 C CA . ARG A 1 105 ? 5.438 -16.844 -10.227 1 94.94 105 ARG A CA 1
ATOM 800 C C . ARG A 1 105 ? 6.277 -15.789 -9.508 1 94.94 105 ARG A C 1
ATOM 802 O O . ARG A 1 105 ? 5.828 -15.195 -8.523 1 94.94 105 ARG A O 1
ATOM 809 N N . PRO A 1 106 ? 7.543 -15.578 -9.984 1 96.25 106 PRO A N 1
ATOM 810 C CA . PRO A 1 106 ? 8.289 -14.414 -9.484 1 96.25 106 PRO A CA 1
ATOM 811 C C . PRO A 1 106 ? 7.734 -13.094 -10.008 1 96.25 106 PRO A C 1
ATOM 813 O O . PRO A 1 106 ? 6.969 -13.078 -10.977 1 96.25 106 PRO A O 1
ATOM 816 N N . GLY A 1 107 ? 8.031 -12.023 -9.289 1 96.69 107 GLY A N 1
ATOM 817 C CA . GLY A 1 107 ? 7.719 -10.703 -9.805 1 96.69 107 GLY A CA 1
ATOM 818 C C . GLY A 1 107 ? 8.656 -10.258 -10.906 1 96.69 107 GLY A C 1
ATOM 819 O O . GLY A 1 107 ? 9.727 -10.844 -11.102 1 96.69 107 GLY A O 1
ATOM 820 N N . GLU A 1 108 ? 8.219 -9.297 -11.664 1 96.88 108 GLU A N 1
ATOM 821 C CA . GLU A 1 108 ? 9.055 -8.625 -12.648 1 96.88 108 GLU A CA 1
ATOM 822 C C . GLU A 1 108 ? 9.539 -7.273 -12.141 1 96.88 108 GLU A C 1
ATOM 824 O O . GLU A 1 108 ? 8.844 -6.609 -11.367 1 96.88 108 GLU A O 1
ATOM 829 N N . ALA A 1 109 ? 10.703 -6.855 -12.656 1 95.5 109 ALA A N 1
ATOM 830 C CA . ALA A 1 109 ? 11.297 -5.598 -12.211 1 95.5 109 ALA A CA 1
ATOM 831 C C . ALA A 1 109 ? 10.352 -4.426 -12.453 1 95.5 109 ALA A C 1
ATOM 833 O O . ALA A 1 109 ? 10.25 -3.518 -11.625 1 95.5 109 ALA A O 1
ATOM 834 N N . ASN A 1 110 ? 9.617 -4.473 -13.469 1 96.69 110 ASN A N 1
ATOM 835 C CA . ASN A 1 110 ? 8.695 -3.396 -13.812 1 96.69 110 ASN A CA 1
ATOM 836 C C . ASN A 1 110 ? 7.523 -3.332 -12.836 1 96.69 110 ASN A C 1
ATOM 838 O O . ASN A 1 110 ? 6.973 -2.258 -12.594 1 96.69 110 ASN A O 1
ATOM 842 N N . GLU A 1 111 ? 7.156 -4.402 -12.305 1 97.38 111 GLU A N 1
ATOM 843 C CA . GLU A 1 111 ? 6.051 -4.43 -11.352 1 97.38 111 GLU A CA 1
ATOM 844 C C . GLU A 1 111 ? 6.434 -3.742 -10.047 1 97.38 111 GLU A C 1
ATOM 846 O O . GLU A 1 111 ? 5.602 -3.078 -9.422 1 97.38 111 GLU A O 1
ATOM 851 N N . VAL A 1 112 ? 7.656 -3.865 -9.703 1 96.81 112 VAL A N 1
ATOM 852 C CA . VAL A 1 112 ? 8.172 -3.168 -8.531 1 96.81 112 VAL A CA 1
ATOM 853 C C . VAL A 1 112 ? 8.367 -1.688 -8.852 1 96.81 112 VAL A C 1
ATOM 855 O O . VAL A 1 112 ? 7.91 -0.818 -8.109 1 96.81 112 VAL A O 1
ATOM 858 N N . ALA A 1 113 ? 8.977 -1.473 -10.008 1 97.31 113 ALA A N 1
ATOM 859 C CA . ALA A 1 113 ? 9.297 -0.111 -10.43 1 97.31 113 ALA A CA 1
ATOM 860 C C . ALA A 1 113 ? 8.031 0.726 -10.586 1 97.31 113 ALA A C 1
ATOM 862 O O . ALA A 1 113 ? 8.031 1.93 -10.32 1 97.31 113 ALA A O 1
ATOM 863 N N . SER A 1 114 ? 6.977 0.159 -10.977 1 98.19 114 SER A N 1
ATOM 864 C CA . SER A 1 114 ? 5.723 0.875 -11.195 1 98.19 114 SER A CA 1
ATOM 865 C C . SER A 1 114 ? 5.168 1.435 -9.898 1 98.19 114 SER A C 1
ATOM 867 O O . SER A 1 114 ? 4.699 2.574 -9.852 1 98.19 114 SER A O 1
ATOM 869 N N . LEU A 1 115 ? 5.195 0.655 -8.852 1 98.06 115 LEU A N 1
ATOM 870 C CA . LEU A 1 115 ? 4.723 1.166 -7.566 1 98.06 115 LEU A CA 1
ATOM 871 C C . LEU A 1 115 ? 5.633 2.277 -7.055 1 98.06 115 LEU A C 1
ATOM 873 O O . LEU A 1 115 ? 5.156 3.287 -6.535 1 98.06 115 LEU A O 1
ATOM 877 N N . VAL A 1 116 ? 6.93 2.062 -7.219 1 97.56 116 VAL A N 1
ATOM 878 C CA . VAL A 1 116 ? 7.875 3.098 -6.812 1 97.56 116 VAL A CA 1
ATOM 879 C C . VAL A 1 116 ? 7.562 4.402 -7.543 1 97.56 116 VAL A C 1
ATOM 881 O O . VAL A 1 116 ? 7.461 5.461 -6.918 1 97.56 116 VAL A O 1
ATOM 884 N N . ALA A 1 117 ? 7.391 4.312 -8.828 1 97.75 117 ALA A N 1
ATOM 885 C CA . ALA A 1 117 ? 7.086 5.488 -9.641 1 97.75 117 ALA A CA 1
ATOM 886 C C . ALA A 1 117 ? 5.789 6.148 -9.18 1 97.75 117 ALA A C 1
ATOM 888 O O . ALA A 1 117 ? 5.723 7.371 -9.031 1 97.75 117 ALA A O 1
ATOM 889 N N . PHE A 1 118 ? 4.816 5.387 -8.953 1 98.25 118 PHE A N 1
ATOM 890 C CA . PHE A 1 118 ? 3.535 5.914 -8.5 1 98.25 118 PHE A CA 1
ATOM 891 C C . PHE A 1 118 ? 3.697 6.695 -7.203 1 98.25 118 PHE A C 1
ATOM 893 O O . PHE A 1 118 ? 3.197 7.816 -7.078 1 98.25 118 PHE A O 1
ATOM 900 N N . LEU A 1 119 ? 4.434 6.105 -6.254 1 97.5 119 LEU A N 1
ATOM 901 C CA . LEU A 1 119 ? 4.598 6.703 -4.934 1 97.5 119 LEU A CA 1
ATOM 902 C C . LEU A 1 119 ? 5.387 8.008 -5.023 1 97.5 119 LEU A C 1
ATOM 904 O O . LEU A 1 119 ? 5.305 8.852 -4.125 1 97.5 119 LEU A O 1
ATOM 908 N N . CYS A 1 120 ? 6.117 8.188 -6.109 1 96.62 120 CYS A N 1
ATOM 909 C CA . CYS A 1 120 ? 6.914 9.391 -6.281 1 96.62 120 CYS A CA 1
ATOM 910 C C . CYS A 1 120 ? 6.109 10.484 -6.98 1 96.62 120 CYS A C 1
ATOM 912 O O . CYS A 1 120 ? 6.535 11.641 -7.031 1 96.62 120 CYS A O 1
ATOM 914 N N . LEU A 1 121 ? 4.938 10.188 -7.5 1 96.19 121 LEU A N 1
ATOM 915 C CA . LEU A 1 121 ? 4.117 11.141 -8.25 1 96.19 121 LEU A CA 1
ATOM 916 C C . LEU A 1 121 ? 3.217 11.938 -7.316 1 96.19 121 LEU A C 1
ATOM 918 O O . LEU A 1 121 ? 2.869 11.469 -6.23 1 96.19 121 LEU A O 1
ATOM 922 N N . PRO A 1 122 ? 2.707 13.117 -7.789 1 95.5 122 PRO A N 1
ATOM 923 C CA . PRO A 1 122 ? 1.733 13.891 -7.016 1 95.5 122 PRO A CA 1
ATOM 924 C C . PRO A 1 122 ? 0.436 13.125 -6.766 1 95.5 122 PRO A C 1
ATOM 926 O O . PRO A 1 122 ? -0.275 13.414 -5.797 1 95.5 122 PRO A O 1
ATOM 929 N N . ALA A 1 123 ? 0.22 12.148 -7.594 1 96 123 ALA A N 1
ATOM 930 C CA . ALA A 1 123 ? -0.976 11.32 -7.445 1 96 123 ALA A CA 1
ATOM 931 C C . ALA A 1 123 ? -0.98 10.602 -6.102 1 96 123 ALA A C 1
ATOM 933 O O . ALA A 1 123 ? -2.041 10.227 -5.598 1 96 123 ALA A O 1
ATOM 934 N N . ALA A 1 124 ? 0.197 10.438 -5.484 1 97.94 124 ALA A N 1
ATOM 935 C CA . ALA A 1 124 ? 0.33 9.758 -4.203 1 97.94 124 ALA A CA 1
ATOM 936 C C . ALA A 1 124 ? 0.584 10.75 -3.074 1 97.94 124 ALA A C 1
ATOM 938 O O . ALA A 1 124 ? 1.18 10.406 -2.053 1 97.94 124 ALA A O 1
ATOM 939 N N . SER A 1 125 ? 0.139 11.984 -3.188 1 97.38 125 SER A N 1
ATOM 940 C CA . SER A 1 125 ? 0.534 13.102 -2.338 1 97.38 125 SER A CA 1
ATOM 941 C C . SER A 1 125 ? 0.018 12.922 -0.915 1 97.38 125 SER A C 1
ATOM 943 O O . SER A 1 125 ? 0.468 13.609 0.005 1 97.38 125 SER A O 1
ATOM 945 N N . TYR A 1 126 ? -0.885 11.977 -0.683 1 98 126 TYR A N 1
ATOM 946 C CA . TYR A 1 126 ? -1.448 11.82 0.653 1 98 126 TYR A CA 1
ATOM 947 C C . TYR A 1 126 ? -1.07 10.469 1.245 1 98 126 TYR A C 1
ATOM 949 O O . TYR A 1 126 ? -1.692 10.008 2.205 1 98 126 TYR A O 1
ATOM 957 N N . ILE A 1 127 ? -0.101 9.844 0.61 1 98.19 127 ILE A N 1
ATOM 958 C CA . ILE A 1 127 ? 0.414 8.555 1.075 1 98.19 127 ILE A CA 1
ATOM 959 C C . ILE A 1 127 ? 1.81 8.742 1.665 1 98.19 127 ILE A C 1
ATOM 961 O O . ILE A 1 127 ? 2.75 9.102 0.949 1 98.19 127 ILE A O 1
ATOM 965 N N . THR A 1 128 ? 1.938 8.5 2.953 1 97.62 128 THR A N 1
ATOM 966 C CA . THR A 1 128 ? 3.234 8.555 3.621 1 97.62 128 THR A CA 1
ATOM 967 C C . THR A 1 128 ? 3.273 7.594 4.805 1 97.62 128 THR A C 1
ATOM 969 O O . THR A 1 128 ? 2.238 7.309 5.41 1 97.62 128 THR A O 1
ATOM 972 N N . GLY A 1 129 ? 4.391 6.984 4.996 1 96.69 129 GLY A N 1
ATOM 973 C CA . GLY A 1 129 ? 4.59 6.062 6.102 1 96.69 129 GLY A CA 1
ATOM 974 C C . GLY A 1 129 ? 4.098 4.656 5.801 1 96.69 129 GLY A C 1
ATOM 975 O O . GLY A 1 129 ? 3.988 3.826 6.703 1 96.69 129 GLY A O 1
ATOM 976 N N . GLN A 1 130 ? 3.762 4.367 4.578 1 96.81 130 GLN A N 1
ATOM 977 C CA . GLN A 1 130 ? 3.221 3.066 4.203 1 96.81 130 GLN A CA 1
ATOM 978 C C . GLN A 1 130 ? 4.32 2.135 3.709 1 96.81 130 GLN A C 1
ATOM 980 O O . GLN A 1 130 ? 5.281 2.578 3.08 1 96.81 130 GLN A O 1
ATOM 985 N N . ILE A 1 131 ? 4.172 0.872 4.043 1 96.25 131 ILE A N 1
ATOM 986 C CA . ILE A 1 131 ? 4.961 -0.214 3.477 1 96.25 131 ILE A CA 1
ATOM 987 C C . ILE A 1 131 ? 4.066 -1.12 2.635 1 96.25 131 ILE A C 1
ATOM 989 O O . ILE A 1 131 ? 3.125 -1.727 3.152 1 96.25 131 ILE A O 1
ATOM 993 N N . VAL A 1 132 ? 4.305 -1.181 1.372 1 97.12 132 VAL A N 1
ATOM 994 C CA . VAL A 1 132 ? 3.447 -1.955 0.481 1 97.12 132 VAL A CA 1
ATOM 995 C C . VAL A 1 132 ? 4.238 -3.113 -0.122 1 97.12 132 VAL A C 1
ATOM 997 O O . VAL A 1 132 ? 5.316 -2.908 -0.691 1 97.12 132 VAL A O 1
ATOM 1000 N N . ALA A 1 133 ? 3.707 -4.293 -0.004 1 97.5 133 ALA A N 1
ATOM 1001 C CA . ALA A 1 133 ? 4.348 -5.473 -0.577 1 97.5 133 ALA A CA 1
ATOM 1002 C C . ALA A 1 133 ? 3.998 -5.625 -2.055 1 97.5 133 ALA A C 1
ATOM 1004 O O . ALA A 1 133 ? 2.844 -5.441 -2.447 1 97.5 133 ALA A O 1
ATOM 1005 N N . VAL A 1 134 ? 4.949 -5.805 -2.801 1 97.56 134 VAL A N 1
ATOM 1006 C CA . VAL A 1 134 ? 4.824 -6.273 -4.176 1 97.56 134 VAL A CA 1
ATOM 1007 C C . VAL A 1 134 ? 5.297 -7.723 -4.27 1 97.56 134 VAL A C 1
ATOM 1009 O O . VAL A 1 134 ? 6.469 -7.984 -4.559 1 97.56 134 VAL A O 1
ATOM 1012 N N . ASP A 1 135 ? 4.27 -8.641 -4.008 1 96.81 135 ASP A N 1
ATOM 1013 C CA . ASP A 1 135 ? 4.785 -9.961 -3.654 1 96.81 135 ASP A CA 1
ATOM 1014 C C . ASP A 1 135 ? 3.893 -11.062 -4.211 1 96.81 135 ASP A C 1
ATOM 1016 O O . ASP A 1 135 ? 3.936 -12.203 -3.736 1 96.81 135 ASP A O 1
ATOM 1020 N N . GLY A 1 136 ? 2.973 -10.719 -5.07 1 96.31 136 GLY A N 1
ATOM 1021 C CA . GLY A 1 136 ? 2.09 -11.719 -5.645 1 96.31 136 GLY A CA 1
ATOM 1022 C C . GLY A 1 136 ? 1.257 -12.453 -4.605 1 96.31 136 GLY A C 1
ATOM 1023 O O . GLY A 1 136 ? 0.816 -13.578 -4.832 1 96.31 136 GLY A O 1
ATOM 1024 N N . GLY A 1 137 ? 1.185 -11.945 -3.441 1 96.12 137 GLY A N 1
ATOM 1025 C CA . GLY A 1 137 ? 0.34 -12.516 -2.402 1 96.12 137 GLY A CA 1
ATOM 1026 C C . GLY A 1 137 ? 1.1 -13.398 -1.434 1 96.12 137 GLY A C 1
ATOM 1027 O O . GLY A 1 137 ? 0.496 -14.07 -0.595 1 96.12 137 GLY A O 1
ATOM 1028 N N . MET A 1 138 ? 2.389 -13.391 -1.461 1 93.06 138 MET A N 1
ATOM 1029 C CA . MET A 1 138 ? 3.189 -14.273 -0.615 1 93.06 138 MET A CA 1
ATOM 1030 C C . MET A 1 138 ? 2.922 -14 0.861 1 93.06 138 MET A C 1
ATOM 1032 O O . MET A 1 138 ? 2.764 -14.93 1.651 1 93.06 138 MET A O 1
ATOM 1036 N N . THR A 1 139 ? 2.799 -12.758 1.277 1 92.56 139 THR A N 1
ATOM 1037 C CA . THR A 1 139 ? 2.729 -12.398 2.689 1 92.56 139 THR A CA 1
ATOM 1038 C C . THR A 1 139 ? 1.365 -12.758 3.271 1 92.56 139 THR A C 1
ATOM 1040 O O . THR A 1 139 ? 1.203 -12.828 4.492 1 92.56 139 THR A O 1
ATOM 1043 N N . ILE A 1 140 ? 0.4 -12.969 2.455 1 88.31 140 ILE A N 1
ATOM 1044 C CA . ILE A 1 140 ? -0.924 -13.266 2.99 1 88.31 140 ILE A CA 1
ATOM 1045 C C . ILE A 1 140 ? -1.272 -14.727 2.717 1 88.31 140 ILE A C 1
ATOM 1047 O O . ILE A 1 140 ? -2.373 -15.18 3.041 1 88.31 140 ILE A O 1
ATOM 1051 N N . ASN A 1 141 ? -0.332 -15.383 2.055 1 82.31 141 ASN A N 1
ATOM 1052 C CA . ASN A 1 141 ? -0.542 -16.797 1.75 1 82.31 141 ASN A CA 1
ATOM 1053 C C . ASN A 1 141 ? -0.301 -17.672 2.973 1 82.31 141 ASN A C 1
ATOM 1055 O O . ASN A 1 141 ? 0.846 -17.984 3.307 1 82.31 141 ASN A O 1
ATOM 1059 N N . ALA A 1 142 ? -1.271 -17.859 3.727 1 68.44 142 ALA A N 1
ATOM 1060 C CA . ALA A 1 142 ? -1.082 -18.625 4.953 1 68.44 142 ALA A CA 1
ATOM 1061 C C . ALA A 1 142 ? -1.243 -20.125 4.691 1 68.44 142 ALA A C 1
ATOM 1063 O O . ALA A 1 142 ? -0.775 -20.953 5.477 1 68.44 142 ALA A O 1
ATOM 1064 N N . PHE A 1 143 ? -1.946 -20.438 3.742 1 64.94 143 PHE A N 1
ATOM 1065 C CA . PHE A 1 143 ? -2.156 -21.875 3.58 1 64.94 143 PHE A CA 1
ATOM 1066 C C . PHE A 1 143 ? -2.156 -22.266 2.105 1 64.94 143 PHE A C 1
ATOM 1068 O O . PHE A 1 143 ? -2.549 -21.469 1.25 1 64.94 143 PHE A O 1
ATOM 1075 N N . GLU A 1 144 ? -1.351 -23.203 1.73 1 57.94 144 GLU A N 1
ATOM 1076 C CA . GLU A 1 144 ? -1.282 -23.734 0.372 1 57.94 144 GLU A CA 1
ATOM 1077 C C . GLU A 1 144 ? -2.674 -24.047 -0.168 1 57.94 144 GLU A C 1
ATOM 1079 O O . GLU A 1 144 ? -3.49 -24.672 0.52 1 57.94 144 GLU A O 1
ATOM 1084 N N . ASN A 1 145 ? -3.203 -23.188 -0.992 1 48.75 145 ASN A N 1
ATOM 1085 C CA . ASN A 1 145 ? -4.445 -23.594 -1.63 1 48.75 145 ASN A CA 1
ATOM 1086 C C . ASN A 1 145 ? -4.234 -24.812 -2.535 1 48.75 145 ASN A C 1
ATOM 1088 O O . ASN A 1 145 ? -3.162 -24.969 -3.125 1 48.75 145 ASN A O 1
ATOM 1092 N N . MET B 1 1 ? -24.266 8.289 -2.174 1 20.44 1 MET B N 1
ATOM 1093 C CA . MET B 1 1 ? -23.109 7.406 -2.238 1 20.44 1 MET B CA 1
ATOM 1094 C C . MET B 1 1 ? -23.219 6.297 -1.2 1 20.44 1 MET B C 1
ATOM 1096 O O . MET B 1 1 ? -23.188 6.559 0.003 1 20.44 1 MET B O 1
ATOM 1100 N N . ASN B 1 2 ? -24.141 5.496 -1.359 1 23.5 2 ASN B N 1
ATOM 1101 C CA . ASN B 1 2 ? -24.484 4.34 -0.542 1 23.5 2 ASN B CA 1
ATOM 1102 C C . ASN B 1 2 ? -23.25 3.539 -0.145 1 23.5 2 ASN B C 1
ATOM 1104 O O . ASN B 1 2 ? -22.547 2.998 -1.005 1 23.5 2 ASN B O 1
ATOM 1108 N N . LYS B 1 3 ? -22.5 4.145 0.814 1 30.81 3 LYS B N 1
ATOM 1109 C CA . LYS B 1 3 ? -21.359 3.439 1.402 1 30.81 3 LYS B CA 1
ATOM 1110 C C . LYS B 1 3 ? -21.625 1.938 1.473 1 30.81 3 LYS B C 1
ATOM 1112 O O . LYS B 1 3 ? -22.594 1.499 2.086 1 30.81 3 LYS B O 1
ATOM 1117 N N . ILE B 1 4 ? -21.562 1.325 0.459 1 38.66 4 ILE B N 1
ATOM 1118 C CA . ILE B 1 4 ? -21.734 -0.119 0.567 1 38.66 4 ILE B CA 1
ATOM 1119 C C . ILE B 1 4 ? -20.938 -0.651 1.753 1 38.66 4 ILE B C 1
ATOM 1121 O O . ILE B 1 4 ? -19.703 -0.615 1.743 1 38.66 4 ILE B O 1
ATOM 1125 N N . THR B 1 5 ? -21.344 -0.234 2.926 1 42.81 5 THR B N 1
ATOM 1126 C CA . THR B 1 5 ? -20.875 -0.483 4.281 1 42.81 5 THR B CA 1
ATOM 1127 C C . THR B 1 5 ? -20.562 -1.965 4.484 1 42.81 5 THR B C 1
ATOM 1129 O O . THR B 1 5 ? -19.75 -2.326 5.332 1 42.81 5 THR B O 1
ATOM 1132 N N . CYS B 1 6 ? -21.625 -3.023 4.133 1 53.09 6 CYS B N 1
ATOM 1133 C CA . CYS B 1 6 ? -21.625 -4.336 4.773 1 53.09 6 CYS B CA 1
ATOM 1134 C C . CYS B 1 6 ? -20.734 -5.312 4.016 1 53.09 6 CYS B C 1
ATOM 1136 O O . CYS B 1 6 ? -20.797 -5.387 2.789 1 53.09 6 CYS B O 1
ATOM 1138 N N . SER B 1 7 ? -19.703 -5.77 4.754 1 65.12 7 SER B N 1
ATOM 1139 C CA . SER B 1 7 ? -18.812 -6.848 4.309 1 65.12 7 SER B CA 1
ATOM 1140 C C . SER B 1 7 ? -19.578 -7.887 3.496 1 65.12 7 SER B C 1
ATOM 1142 O O . SER B 1 7 ? -19.125 -8.312 2.436 1 65.12 7 SER B O 1
ATOM 1144 N N . GLN B 1 8 ? -20.844 -8.094 3.896 1 70.44 8 GLN B N 1
ATOM 1145 C CA . GLN B 1 8 ? -21.578 -9.141 3.199 1 70.44 8 GLN B CA 1
ATOM 1146 C C . GLN B 1 8 ? -22.062 -8.656 1.834 1 70.44 8 GLN B C 1
ATOM 1148 O O . GLN B 1 8 ? -22.047 -9.414 0.86 1 70.44 8 GLN B O 1
ATOM 1153 N N . SER B 1 9 ? -22.5 -7.441 1.808 1 74.62 9 SER B N 1
ATOM 1154 C CA . SER B 1 9 ? -22.969 -6.891 0.539 1 74.62 9 SER B CA 1
ATOM 1155 C C . SER B 1 9 ? -21.828 -6.797 -0.471 1 74.62 9 SER B C 1
ATOM 1157 O O . SER B 1 9 ? -22 -7.152 -1.64 1 74.62 9 SER B O 1
ATOM 1159 N N . CYS B 1 10 ? -20.734 -6.449 0.032 1 83.19 10 CYS B N 1
ATOM 1160 C CA . CYS B 1 10 ? -19.562 -6.355 -0.847 1 83.19 10 CYS B CA 1
ATOM 1161 C C . CYS B 1 10 ? -19.172 -7.723 -1.39 1 83.19 10 CYS B C 1
ATOM 1163 O O . CYS B 1 10 ? -18.891 -7.867 -2.578 1 83.19 10 CYS B O 1
ATOM 1165 N N . TYR B 1 11 ? -19.312 -8.68 -0.483 1 84.44 11 TYR B N 1
ATOM 1166 C CA . TYR B 1 11 ? -18.953 -10.039 -0.871 1 84.44 11 TYR B CA 1
ATOM 1167 C C . TYR B 1 11 ? -19.891 -10.562 -1.95 1 84.44 11 TYR B C 1
ATOM 1169 O O . TYR B 1 11 ? -19.438 -11.141 -2.943 1 84.44 11 TYR B O 1
ATOM 1177 N N . HIS B 1 12 ? -21.172 -10.289 -1.778 1 85.12 12 HIS B N 1
ATOM 1178 C CA . HIS B 1 12 ? -22.156 -10.789 -2.727 1 85.12 12 HIS B CA 1
ATOM 1179 C C . HIS B 1 12 ? -21.984 -10.133 -4.094 1 85.12 12 HIS B C 1
ATOM 1181 O O . HIS B 1 12 ? -22.094 -10.812 -5.125 1 85.12 12 HIS B O 1
ATOM 1187 N N . ILE B 1 13 ? -21.703 -8.938 -4.137 1 87.62 13 ILE B N 1
ATOM 1188 C CA . ILE B 1 13 ? -21.484 -8.227 -5.391 1 87.62 13 ILE B CA 1
ATOM 1189 C C . ILE B 1 13 ? -20.25 -8.805 -6.102 1 87.62 13 ILE B C 1
ATOM 1191 O O . ILE B 1 13 ? -20.266 -8.992 -7.316 1 87.62 13 ILE B O 1
ATOM 1195 N N . CYS B 1 14 ? -19.25 -9.07 -5.344 1 89.94 14 CYS B N 1
ATOM 1196 C CA . CYS B 1 14 ? -18.047 -9.664 -5.922 1 89.94 14 CYS B CA 1
ATOM 1197 C C . CYS B 1 14 ? -18.344 -11.031 -6.523 1 89.94 14 CYS B C 1
ATOM 1199 O O . CYS B 1 14 ? -17.859 -11.359 -7.598 1 89.94 14 CYS B O 1
ATOM 1201 N N . GLN B 1 15 ? -19.219 -11.805 -5.84 1 90.19 15 GLN B N 1
ATOM 1202 C CA . GLN B 1 15 ? -19.578 -13.125 -6.348 1 90.19 15 GLN B CA 1
ATOM 1203 C C . GLN B 1 15 ? -20.297 -13.016 -7.691 1 90.19 15 GLN B C 1
ATOM 1205 O O . GLN B 1 15 ? -20.031 -13.812 -8.602 1 90.19 15 GLN B O 1
ATOM 1210 N N . LEU B 1 16 ? -21.141 -12.062 -7.762 1 89.5 16 LEU B N 1
ATOM 1211 C CA . LEU B 1 16 ? -21.875 -11.867 -9 1 89.5 16 LEU B CA 1
ATOM 1212 C C . LEU B 1 16 ? -20.938 -11.438 -10.125 1 89.5 16 LEU B C 1
ATOM 1214 O O . LEU B 1 16 ? -21.141 -11.812 -11.289 1 89.5 16 LEU B O 1
ATOM 1218 N N . ALA B 1 17 ? -19.875 -10.742 -9.805 1 92.81 17 ALA B N 1
ATOM 1219 C CA . ALA B 1 17 ? -18.953 -10.219 -10.805 1 92.81 17 ALA B CA 1
ATOM 1220 C C . ALA B 1 17 ? -17.859 -11.234 -11.133 1 92.81 17 ALA B C 1
ATOM 1222 O O . ALA B 1 17 ? -17.109 -11.062 -12.094 1 92.81 17 ALA B O 1
ATOM 1223 N N . HIS B 1 18 ? -17.75 -12.281 -10.375 1 94.38 18 HIS B N 1
ATOM 1224 C CA . HIS B 1 18 ? -16.641 -13.227 -10.43 1 94.38 18 HIS B CA 1
ATOM 1225 C C . HIS B 1 18 ? -16.469 -13.789 -11.836 1 94.38 18 HIS B C 1
ATOM 1227 O O . HIS B 1 18 ? -15.367 -13.773 -12.391 1 94.38 18 HIS B O 1
ATOM 1233 N N . PRO B 1 19 ? -17.531 -14.227 -12.523 1 94.69 19 PRO B N 1
ATOM 1234 C CA . PRO B 1 19 ? -17.359 -14.812 -13.852 1 94.69 19 PRO B CA 1
ATOM 1235 C C . PRO B 1 19 ? -16.75 -13.82 -14.852 1 94.69 19 PRO B C 1
ATOM 1237 O O . PRO B 1 19 ? -15.922 -14.203 -15.68 1 94.69 19 PRO B O 1
ATOM 1240 N N . LEU B 1 20 ? -17.188 -12.617 -14.781 1 94.38 20 LEU B N 1
ATOM 1241 C CA . LEU B 1 20 ? -16.672 -11.594 -15.68 1 94.38 20 LEU B CA 1
ATOM 1242 C C . LEU B 1 20 ? -15.211 -11.281 -15.375 1 94.38 20 LEU B C 1
ATOM 1244 O O . LEU B 1 20 ? -14.398 -11.125 -16.297 1 94.38 20 LEU B O 1
ATOM 1248 N N . LEU B 1 21 ? -14.875 -11.164 -14.141 1 94.94 21 LEU B N 1
ATOM 1249 C CA . LEU B 1 21 ? -13.5 -10.914 -13.727 1 94.94 21 LEU B CA 1
ATOM 1250 C C . LEU B 1 21 ? -12.578 -12.039 -14.188 1 94.94 21 LEU B C 1
ATOM 1252 O O . LEU B 1 21 ? -11.5 -11.781 -14.727 1 94.94 21 LEU B O 1
ATOM 1256 N N . LYS B 1 22 ? -13.055 -13.219 -13.984 1 95 22 LYS B N 1
ATOM 1257 C CA . LYS B 1 22 ? -12.273 -14.383 -14.383 1 95 22 LYS B CA 1
ATOM 1258 C C . LYS B 1 22 ? -12.047 -14.406 -15.898 1 95 22 LYS B C 1
ATOM 1260 O O . LYS B 1 22 ? -10.938 -14.648 -16.359 1 95 22 LYS B O 1
ATOM 1265 N N . ALA B 1 23 ? -13.039 -14.125 -16.625 1 95.31 23 ALA B N 1
ATOM 1266 C CA . ALA B 1 23 ? -12.984 -14.164 -18.078 1 95.31 23 ALA B CA 1
ATOM 1267 C C . ALA B 1 23 ? -12.016 -13.117 -18.625 1 95.31 23 ALA B C 1
ATOM 1269 O O . ALA B 1 23 ? -11.406 -13.312 -19.672 1 95.31 23 ALA B O 1
ATOM 1270 N N . SER B 1 24 ? -11.805 -12 -17.938 1 93.62 24 SER B N 1
ATOM 1271 C CA . SER B 1 24 ? -10.93 -10.914 -18.375 1 93.62 24 SER B CA 1
ATOM 1272 C C . SER B 1 24 ? -9.461 -11.336 -18.344 1 93.62 24 SER B C 1
ATOM 1274 O O . SER B 1 24 ? -8.633 -10.773 -19.062 1 93.62 24 SER B O 1
ATOM 1276 N N . GLY B 1 25 ? -9.086 -12.203 -17.484 1 92.75 25 GLY B N 1
ATOM 1277 C CA . GLY B 1 25 ? -7.723 -12.703 -17.359 1 92.75 25 GLY B CA 1
ATOM 1278 C C . GLY B 1 25 ? -6.824 -11.773 -16.562 1 92.75 25 GLY B C 1
ATOM 1279 O O . GLY B 1 25 ? -5.633 -12.047 -16.391 1 92.75 25 GLY B O 1
ATOM 1280 N N . ASN B 1 26 ? -7.371 -10.672 -16.141 1 93.44 26 ASN B N 1
ATOM 1281 C CA . ASN B 1 26 ? -6.621 -9.703 -15.352 1 93.44 26 ASN B CA 1
ATOM 1282 C C . ASN B 1 26 ? -7.539 -8.891 -14.438 1 93.44 26 ASN B C 1
ATOM 1284 O O . ASN B 1 26 ? -7.449 -7.664 -14.391 1 93.44 26 ASN B O 1
ATOM 1288 N N . GLY B 1 27 ? -8.477 -9.594 -13.805 1 95.56 27 GLY B N 1
ATOM 1289 C CA . GLY B 1 27 ? -9.438 -8.93 -12.945 1 95.56 27 GLY B CA 1
ATOM 1290 C C . GLY B 1 27 ? -8.812 -8.305 -11.719 1 95.56 27 GLY B C 1
ATOM 1291 O O . GLY B 1 27 ? -7.824 -8.812 -11.188 1 95.56 27 GLY B O 1
ATOM 1292 N N . SER B 1 28 ? -9.398 -7.176 -11.32 1 96.88 28 SER B N 1
ATOM 1293 C CA . SER B 1 28 ? -8.938 -6.477 -10.125 1 96.88 28 SER B CA 1
ATOM 1294 C C . SER B 1 28 ? -10.109 -5.965 -9.297 1 96.88 28 SER B C 1
ATOM 1296 O O . SER B 1 28 ? -11.055 -5.391 -9.836 1 96.88 28 SER B O 1
ATOM 1298 N N . ILE B 1 29 ? -10.062 -6.254 -8.031 1 95.81 29 ILE B N 1
ATOM 1299 C CA . ILE B 1 29 ? -11.016 -5.734 -7.059 1 95.81 29 ILE B CA 1
ATOM 1300 C C . ILE B 1 29 ? -10.297 -4.809 -6.078 1 95.81 29 ILE B C 1
ATOM 1302 O O . ILE B 1 29 ? -9.211 -5.137 -5.59 1 95.81 29 ILE B O 1
ATOM 1306 N N . VAL B 1 30 ? -10.805 -3.652 -5.879 1 96.69 30 VAL B N 1
ATOM 1307 C CA . VAL B 1 30 ? -10.289 -2.75 -4.855 1 96.69 30 VAL B CA 1
ATOM 1308 C C . VAL B 1 30 ? -11.406 -2.396 -3.871 1 96.69 30 VAL B C 1
ATOM 1310 O O . VAL B 1 30 ? -12.398 -1.774 -4.25 1 96.69 30 VAL B O 1
ATOM 1313 N N . PHE B 1 31 ? -11.281 -2.777 -2.645 1 94.5 31 PHE B N 1
ATOM 1314 C CA . PHE B 1 31 ? -12.219 -2.41 -1.589 1 94.5 31 PHE B CA 1
ATOM 1315 C C . PHE B 1 31 ? -11.812 -1.092 -0.94 1 94.5 31 PHE B C 1
ATOM 1317 O O . PHE B 1 31 ? -10.633 -0.842 -0.717 1 94.5 31 PHE B O 1
ATOM 1324 N N . ILE B 1 32 ? -12.812 -0.312 -0.7 1 94 32 ILE B N 1
ATOM 1325 C CA . ILE B 1 32 ? -12.578 0.905 0.069 1 94 32 ILE B CA 1
ATOM 1326 C C . ILE B 1 32 ? -12.938 0.669 1.533 1 94 32 ILE B C 1
ATOM 1328 O O . ILE B 1 32 ? -14.117 0.505 1.868 1 94 32 ILE B O 1
ATOM 1332 N N . SER B 1 33 ? -11.945 0.621 2.305 1 93.5 33 SER B N 1
ATOM 1333 C CA . SER B 1 33 ? -12.141 0.521 3.748 1 93.5 33 SER B CA 1
ATOM 1334 C C . SER B 1 33 ? -12 1.883 4.422 1 93.5 33 SER B C 1
ATOM 1336 O O . SER B 1 33 ? -12.586 2.867 3.969 1 93.5 33 SER B O 1
ATOM 1338 N N . SER B 1 34 ? -11.312 1.892 5.543 1 88.75 34 SER B N 1
ATOM 1339 C CA . SER B 1 34 ? -11.062 3.096 6.328 1 88.75 34 SER B CA 1
ATOM 1340 C C . SER B 1 34 ? -9.852 2.922 7.242 1 88.75 34 SER B C 1
ATOM 1342 O O . SER B 1 34 ? -9.484 1.796 7.582 1 88.75 34 SER B O 1
ATOM 1344 N N . VAL B 1 35 ? -9.281 4.066 7.602 1 89.81 35 VAL B N 1
ATOM 1345 C CA . VAL B 1 35 ? -8.234 4.039 8.625 1 89.81 35 VAL B CA 1
ATOM 1346 C C . VAL B 1 35 ? -8.789 3.432 9.914 1 89.81 35 VAL B C 1
ATOM 1348 O O . VAL B 1 35 ? -8.055 2.783 10.664 1 89.81 35 VAL B O 1
ATOM 1351 N N . ALA B 1 36 ? -10.078 3.588 10.094 1 82.19 36 ALA B N 1
ATOM 1352 C CA . ALA B 1 36 ? -10.727 3.023 11.273 1 82.19 36 ALA B CA 1
ATOM 1353 C C . ALA B 1 36 ? -10.617 1.501 11.281 1 82.19 36 ALA B C 1
ATOM 1355 O O . ALA B 1 36 ? -10.781 0.868 12.328 1 82.19 36 ALA B O 1
ATOM 1356 N N . GLY B 1 37 ? -10.391 0.924 10.211 1 81.62 37 GLY B N 1
ATOM 1357 C CA . GLY B 1 37 ? -10.18 -0.514 10.125 1 81.62 37 GLY B CA 1
ATOM 1358 C C . GLY B 1 37 ? -8.766 -0.934 10.453 1 81.62 37 GLY B C 1
ATOM 1359 O O . GLY B 1 37 ? -8.469 -2.127 10.547 1 81.62 37 GLY B O 1
ATOM 1360 N N . LEU B 1 38 ? -7.879 0.016 10.602 1 82.62 38 LEU B N 1
ATOM 1361 C CA . LEU B 1 38 ? -6.469 -0.248 10.867 1 82.62 38 LEU B CA 1
ATOM 1362 C C . LEU B 1 38 ? -6.109 0.114 12.305 1 82.62 38 LEU B C 1
ATOM 1364 O O . LEU B 1 38 ? -5.293 -0.562 12.938 1 82.62 38 LEU B O 1
ATOM 1368 N N . VAL B 1 39 ? -6.684 1.181 12.789 1 79.94 39 VAL B N 1
ATOM 1369 C CA . VAL B 1 39 ? -6.441 1.661 14.141 1 79.94 39 VAL B CA 1
ATOM 1370 C C . VAL B 1 39 ? -7.734 2.217 14.734 1 79.94 39 VAL B C 1
ATOM 1372 O O . VAL B 1 39 ? -8.711 2.439 14.008 1 79.94 39 VAL B O 1
ATOM 1375 N N . HIS B 1 40 ? -7.723 2.359 16.062 1 71.44 40 HIS B N 1
ATOM 1376 C CA . HIS B 1 40 ? -8.891 2.992 16.672 1 71.44 40 HIS B CA 1
ATOM 1377 C C . HIS B 1 40 ? -8.977 4.465 16.281 1 71.44 40 HIS B C 1
ATOM 1379 O O . HIS B 1 40 ? -8.117 5.266 16.672 1 71.44 40 HIS B O 1
ATOM 1385 N N . ALA B 1 41 ? -9.875 4.844 15.438 1 75.19 41 ALA B N 1
ATOM 1386 C CA . ALA B 1 41 ? -10.031 6.219 14.969 1 75.19 41 ALA B CA 1
ATOM 1387 C C . ALA B 1 41 ? -11.508 6.617 14.922 1 75.19 41 ALA B C 1
ATOM 1389 O O . ALA B 1 41 ? -11.844 7.719 14.492 1 75.19 41 ALA B O 1
ATOM 1390 N N . SER B 1 42 ? -12.398 5.66 15.289 1 74.38 42 SER B N 1
ATOM 1391 C CA . SER B 1 42 ? -13.836 5.902 15.32 1 74.38 42 SER B CA 1
ATOM 1392 C C . SER B 1 42 ? -14.531 4.988 16.328 1 74.38 42 SER B C 1
ATOM 1394 O O . SER B 1 42 ? -13.938 4.625 17.359 1 74.38 42 SER B O 1
ATOM 1396 N N . SER B 1 43 ? -15.82 4.738 16.062 1 70.19 43 SER B N 1
ATOM 1397 C CA . SER B 1 43 ? -16.531 3.832 16.969 1 70.19 43 SER B CA 1
ATOM 1398 C C . SER B 1 43 ? -16.031 2.398 16.797 1 70.19 43 SER B C 1
ATOM 1400 O O . SER B 1 43 ? -15.484 2.039 15.766 1 70.19 43 SER B O 1
ATOM 1402 N N . SER B 1 44 ? -16.25 1.647 17.859 1 75.62 44 SER B N 1
ATOM 1403 C CA . SER B 1 44 ? -15.797 0.262 17.875 1 75.62 44 SER B CA 1
ATOM 1404 C C . SER B 1 44 ? -16.5 -0.564 16.797 1 75.62 44 SER B C 1
ATOM 1406 O O . SER B 1 44 ? -15.867 -1.399 16.156 1 75.62 44 SER B O 1
ATOM 1408 N N . VAL B 1 45 ? -17.703 -0.231 16.562 1 73.25 45 VAL B N 1
ATOM 1409 C CA . VAL B 1 45 ? -18.469 -1.017 15.602 1 73.25 45 VAL B CA 1
ATOM 1410 C C . VAL B 1 45 ? -18.016 -0.675 14.18 1 73.25 45 VAL B C 1
ATOM 1412 O O . VAL B 1 45 ? -17.797 -1.568 13.359 1 73.25 45 VAL B O 1
ATOM 1415 N N . TYR B 1 46 ? -17.828 0.545 13.938 1 76.56 46 TYR B N 1
ATOM 1416 C CA . TYR B 1 46 ? -17.359 0.972 12.625 1 76.56 46 TYR B CA 1
ATOM 1417 C C . TYR B 1 46 ? -15.969 0.41 12.328 1 76.56 46 TYR B C 1
ATOM 1419 O O . TYR B 1 46 ? -15.727 -0.135 11.25 1 76.56 46 TYR B O 1
ATOM 1427 N N . GLY B 1 47 ? -15.18 0.47 13.336 1 82.25 47 GLY B N 1
ATOM 1428 C CA . GLY B 1 47 ? -13.844 -0.083 13.18 1 82.25 47 GLY B CA 1
ATOM 1429 C C . GLY B 1 47 ? -13.844 -1.57 12.875 1 82.25 47 GLY B C 1
ATOM 1430 O O . GLY B 1 47 ? -13.109 -2.031 12 1 82.25 47 GLY B O 1
ATOM 1431 N N . ALA B 1 48 ? -14.672 -2.246 13.469 1 79.12 48 ALA B N 1
ATOM 1432 C CA . ALA B 1 48 ? -14.773 -3.689 13.266 1 79.12 48 ALA B CA 1
ATOM 1433 C C . ALA B 1 48 ? -15.273 -4.008 11.859 1 79.12 48 ALA B C 1
ATOM 1435 O O . ALA B 1 48 ? -14.789 -4.938 11.219 1 79.12 48 ALA B O 1
ATOM 1436 N N . THR B 1 49 ? -16.203 -3.238 11.422 1 80.38 49 THR B N 1
ATOM 1437 C CA . THR B 1 49 ? -16.75 -3.445 10.094 1 80.38 49 THR B CA 1
ATOM 1438 C C . THR B 1 49 ? -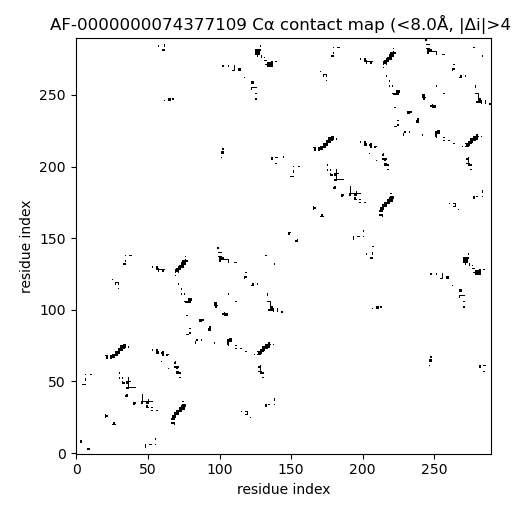15.695 -3.207 9.016 1 80.38 49 THR B C 1
ATOM 1440 O O . THR B 1 49 ? -15.555 -4 8.086 1 80.38 49 THR B O 1
ATOM 1443 N N . LYS B 1 50 ? -14.93 -2.18 9.258 1 85.62 50 LYS B N 1
ATOM 1444 C CA . LYS B 1 50 ? -13.898 -1.88 8.266 1 85.62 50 LYS B CA 1
ATOM 1445 C C . LYS B 1 50 ? -12.734 -2.861 8.367 1 85.62 50 LYS B C 1
ATOM 1447 O O . LYS B 1 50 ? -12.109 -3.201 7.363 1 85.62 50 LYS B O 1
ATOM 1452 N N . GLY B 1 51 ? -12.602 -3.32 9.555 1 89 51 GLY B N 1
ATOM 1453 C CA . GLY B 1 51 ? -11.656 -4.41 9.711 1 89 51 GLY B CA 1
ATOM 1454 C C . GLY B 1 51 ? -12.07 -5.672 8.969 1 89 51 GLY B C 1
ATOM 1455 O O . GLY B 1 51 ? -11.234 -6.355 8.383 1 89 51 GLY B O 1
ATOM 1456 N N . ALA B 1 52 ? -13.336 -5.945 9 1 88.25 52 ALA B N 1
ATOM 1457 C CA . ALA B 1 52 ? -13.867 -7.098 8.281 1 88.25 52 ALA B CA 1
ATOM 1458 C C . ALA B 1 52 ? -13.641 -6.961 6.777 1 88.25 52 ALA B C 1
ATOM 1460 O O . ALA B 1 52 ? -13.344 -7.945 6.098 1 88.25 52 ALA B O 1
ATOM 1461 N N . ILE B 1 53 ? -13.742 -5.789 6.285 1 91.06 53 ILE B N 1
ATOM 1462 C CA . ILE B 1 53 ? -13.5 -5.523 4.871 1 91.06 53 ILE B CA 1
ATOM 1463 C C . ILE B 1 53 ? -12.031 -5.801 4.539 1 91.06 53 ILE B C 1
ATOM 1465 O O . ILE B 1 53 ? -11.727 -6.367 3.484 1 91.06 53 ILE B O 1
ATOM 1469 N N . ASN B 1 54 ? -11.109 -5.367 5.426 1 93.12 54 ASN B N 1
ATOM 1470 C CA . ASN B 1 54 ? -9.695 -5.641 5.223 1 93.12 54 ASN B CA 1
ATOM 1471 C C . ASN B 1 54 ? -9.406 -7.141 5.18 1 93.12 54 ASN B C 1
ATOM 1473 O O . ASN B 1 54 ? -8.656 -7.609 4.332 1 93.12 54 ASN B O 1
ATOM 1477 N N . GLN B 1 55 ? -10.086 -7.84 6.094 1 91.75 55 GLN B N 1
ATOM 1478 C CA . GLN B 1 55 ? -9.891 -9.289 6.098 1 91.75 55 GLN B CA 1
ATOM 1479 C C . GLN B 1 55 ? -10.5 -9.93 4.852 1 91.75 55 GLN B C 1
ATOM 1481 O O . GLN B 1 55 ? -9.93 -10.867 4.289 1 91.75 55 GLN B O 1
ATOM 1486 N N . LEU B 1 56 ? -11.617 -9.492 4.461 1 90.88 56 LEU B N 1
ATOM 1487 C CA . LEU B 1 56 ? -12.242 -9.977 3.234 1 90.88 56 LEU B CA 1
ATOM 1488 C C . LEU B 1 56 ? -11.328 -9.758 2.035 1 90.88 56 LEU B C 1
ATOM 1490 O O . LEU B 1 56 ? -11.227 -10.625 1.161 1 90.88 56 LEU B O 1
ATOM 1494 N N . THR B 1 57 ? -10.688 -8.586 1.948 1 93.62 57 THR B N 1
ATOM 1495 C CA . THR B 1 57 ? -9.719 -8.281 0.9 1 93.62 57 THR B CA 1
ATOM 1496 C C . THR B 1 57 ? -8.656 -9.375 0.81 1 93.62 57 THR B C 1
ATOM 1498 O O . THR B 1 57 ? -8.398 -9.914 -0.271 1 93.62 57 THR B O 1
ATOM 1501 N N . LYS B 1 58 ? -8.109 -9.75 1.939 1 94.19 58 LYS B N 1
ATOM 1502 C CA . LYS B 1 58 ? -7.051 -10.758 1.981 1 94.19 58 LYS B CA 1
ATOM 1503 C C . LYS B 1 58 ? -7.586 -12.133 1.604 1 94.19 58 LYS B C 1
ATOM 1505 O O . LYS B 1 58 ? -6.938 -12.883 0.871 1 94.19 58 LYS B O 1
ATOM 1510 N N . ASN B 1 59 ? -8.789 -12.477 2.059 1 93.19 59 ASN B N 1
ATOM 1511 C CA . ASN B 1 59 ? -9.383 -13.773 1.769 1 93.19 59 ASN B CA 1
ATOM 1512 C C . ASN B 1 59 ? -9.656 -13.945 0.277 1 93.19 59 ASN B C 1
ATOM 1514 O O . ASN B 1 59 ? -9.32 -14.977 -0.307 1 93.19 59 ASN B O 1
ATOM 1518 N N . LEU B 1 60 ? -10.227 -12.938 -0.27 1 92.94 60 LEU B N 1
ATOM 1519 C CA . LEU B 1 60 ? -10.555 -13.047 -1.688 1 92.94 60 LEU B CA 1
ATOM 1520 C C . LEU B 1 60 ? -9.297 -13.062 -2.541 1 92.94 60 LEU B C 1
ATOM 1522 O O . LEU B 1 60 ? -9.25 -13.719 -3.58 1 92.94 60 LEU B O 1
ATOM 1526 N N . ALA B 1 61 ? -8.289 -12.25 -2.133 1 95 61 ALA B N 1
ATOM 1527 C CA . ALA B 1 61 ? -7.012 -12.328 -2.83 1 95 61 ALA B CA 1
ATOM 1528 C C . ALA B 1 61 ? -6.496 -13.766 -2.879 1 95 61 ALA B C 1
ATOM 1530 O O . ALA B 1 61 ? -6.004 -14.219 -3.914 1 95 61 ALA B O 1
ATOM 1531 N N . CYS B 1 62 ? -6.664 -14.469 -1.788 1 94 62 CYS B N 1
ATOM 1532 C CA . CYS B 1 62 ? -6.203 -15.852 -1.696 1 94 62 CYS B CA 1
ATOM 1533 C C . CYS B 1 62 ? -7.086 -16.781 -2.527 1 94 62 CYS B C 1
ATOM 1535 O O . CYS B 1 62 ? -6.582 -17.547 -3.344 1 94 62 CYS B O 1
ATOM 1537 N N . GLU B 1 63 ? -8.336 -16.656 -2.393 1 92.5 63 GLU B N 1
ATOM 1538 C CA . GLU B 1 63 ? -9.297 -17.594 -2.992 1 92.5 63 GLU B CA 1
ATOM 1539 C C . GLU B 1 63 ? -9.328 -17.438 -4.512 1 92.5 63 GLU B C 1
ATOM 1541 O O . GLU B 1 63 ? -9.523 -18.422 -5.23 1 92.5 63 GLU B O 1
ATOM 1546 N N . TRP B 1 64 ? -9.07 -16.25 -4.973 1 93.69 64 TRP B N 1
ATOM 1547 C CA . TRP B 1 64 ? -9.328 -16 -6.391 1 93.69 64 TRP B CA 1
ATOM 1548 C C . TRP B 1 64 ? -8.023 -15.789 -7.148 1 93.69 64 TRP B C 1
ATOM 1550 O O . TRP B 1 64 ? -8.039 -15.43 -8.328 1 93.69 64 TRP B O 1
ATOM 1560 N N . ALA B 1 65 ? -6.949 -16.016 -6.48 1 93.38 65 ALA B N 1
ATOM 1561 C CA . ALA B 1 65 ? -5.652 -15.914 -7.145 1 93.38 65 ALA B CA 1
ATOM 1562 C C . ALA B 1 65 ? -5.574 -16.859 -8.336 1 93.38 65 ALA B C 1
ATOM 1564 O O . ALA B 1 65 ? -5.051 -16.5 -9.391 1 93.38 65 ALA B O 1
ATOM 1565 N N . LYS B 1 66 ? -6.066 -18.047 -8.234 1 92.5 66 LYS B N 1
ATOM 1566 C CA . LYS B 1 66 ? -6.023 -19.078 -9.281 1 92.5 66 LYS B CA 1
ATOM 1567 C C . LYS B 1 66 ? -6.797 -18.625 -10.516 1 92.5 66 LYS B C 1
ATOM 1569 O O . LYS B 1 66 ? -6.574 -19.141 -11.617 1 92.5 66 LYS B O 1
ATOM 1574 N N . ASP B 1 67 ? -7.727 -17.734 -10.25 1 94.88 67 ASP B N 1
ATOM 1575 C CA . ASP B 1 67 ? -8.539 -17.219 -11.344 1 94.88 67 ASP B CA 1
ATOM 1576 C C . ASP B 1 67 ? -7.945 -15.93 -11.922 1 94.88 67 ASP B C 1
ATOM 1578 O O . ASP B 1 67 ? -8.609 -15.219 -12.68 1 94.88 67 ASP B O 1
ATOM 1582 N N . GLN B 1 68 ? -6.773 -15.578 -11.469 1 95.19 68 GLN B N 1
ATOM 1583 C CA . GLN B 1 68 ? -6.047 -14.398 -11.938 1 95.19 68 GLN B CA 1
ATOM 1584 C C . GLN B 1 68 ? -6.793 -13.117 -11.578 1 95.19 68 GLN B C 1
ATOM 1586 O O . GLN B 1 68 ? -6.898 -12.203 -12.398 1 95.19 68 GLN B O 1
ATOM 1591 N N . ILE B 1 69 ? -7.352 -13.109 -10.422 1 95.19 69 ILE B N 1
ATOM 1592 C CA . ILE B 1 69 ? -8.023 -11.93 -9.883 1 95.19 69 ILE B CA 1
ATOM 1593 C C . ILE B 1 69 ? -7.234 -11.398 -8.688 1 95.19 69 ILE B C 1
ATOM 1595 O O . ILE B 1 69 ? -6.941 -12.141 -7.75 1 95.19 69 ILE B O 1
ATOM 1599 N N . ARG B 1 70 ? -6.836 -10.172 -8.797 1 97.25 70 ARG B N 1
ATOM 1600 C CA . ARG B 1 70 ? -6.188 -9.5 -7.68 1 97.25 70 ARG B CA 1
ATOM 1601 C C . ARG B 1 70 ? -7.211 -8.758 -6.82 1 97.25 70 ARG B C 1
ATOM 1603 O O . ARG B 1 70 ? -8.188 -8.211 -7.34 1 97.25 70 ARG B O 1
ATOM 1610 N N . THR B 1 71 ? -7.016 -8.766 -5.508 1 96.5 71 THR B N 1
ATOM 1611 C CA . THR B 1 71 ? -7.867 -8.039 -4.574 1 96.5 71 THR B CA 1
ATOM 1612 C C . THR B 1 71 ? -7.027 -7.227 -3.594 1 96.5 71 THR B C 1
ATOM 1614 O O . THR B 1 71 ? -6.152 -7.77 -2.918 1 96.5 71 THR B O 1
ATOM 1617 N N . ASN B 1 72 ? -7.246 -5.926 -3.584 1 97.38 72 ASN B N 1
ATOM 1618 C CA . ASN B 1 72 ? -6.562 -5.027 -2.66 1 97.38 72 ASN B CA 1
ATOM 1619 C C . ASN B 1 72 ? -7.543 -4.082 -1.97 1 97.38 72 ASN B C 1
ATOM 1621 O O . ASN B 1 72 ? -8.703 -3.992 -2.363 1 97.38 72 ASN B O 1
ATOM 1625 N N . GLY B 1 73 ? -7.07 -3.477 -0.917 1 96.5 73 GLY B N 1
ATOM 1626 C CA . GLY B 1 73 ? -7.867 -2.51 -0.181 1 96.5 73 GLY B CA 1
ATOM 1627 C C . GLY B 1 73 ? -7.203 -1.151 -0.064 1 96.5 73 GLY B C 1
ATOM 1628 O O . GLY B 1 73 ? -5.977 -1.062 0.025 1 96.5 73 GLY B O 1
ATOM 1629 N N . VAL B 1 74 ? -7.961 -0.127 -0.09 1 97.19 74 VAL B N 1
ATOM 1630 C CA . VAL B 1 74 ? -7.547 1.242 0.199 1 97.19 74 VAL B CA 1
ATOM 1631 C C . VAL B 1 74 ? -8.258 1.741 1.457 1 97.19 74 VAL B C 1
ATOM 1633 O O . VAL B 1 74 ? -9.469 1.563 1.607 1 97.19 74 VAL B O 1
ATOM 1636 N N . ALA B 1 75 ? -7.492 2.287 2.357 1 96.44 75 ALA B N 1
ATOM 1637 C CA . ALA B 1 75 ? -8.031 2.787 3.617 1 96.44 75 ALA B CA 1
ATOM 1638 C C . ALA B 1 75 ? -7.871 4.301 3.723 1 96.44 75 ALA B C 1
ATOM 1640 O O . ALA B 1 75 ? -6.855 4.789 4.223 1 96.44 75 ALA B O 1
ATOM 1641 N N . PRO B 1 76 ? -8.891 5.023 3.395 1 96 76 PRO B N 1
ATOM 1642 C CA . PRO B 1 76 ? -8.797 6.48 3.461 1 96 76 PRO B CA 1
ATOM 1643 C C . PRO B 1 76 ? -9.016 7.023 4.871 1 96 76 PRO B C 1
ATOM 1645 O O . PRO B 1 76 ? -9.695 6.391 5.684 1 96 76 PRO B O 1
ATOM 1648 N N . TRP B 1 77 ? -8.375 8.109 5.133 1 95.69 77 TRP B N 1
ATOM 1649 C CA . TRP B 1 77 ? -8.672 8.961 6.273 1 95.69 77 TRP B CA 1
ATOM 1650 C C . TRP B 1 77 ? -9.688 10.039 5.898 1 95.69 77 TRP B C 1
ATOM 1652 O O . TRP B 1 77 ? -10.375 9.922 4.88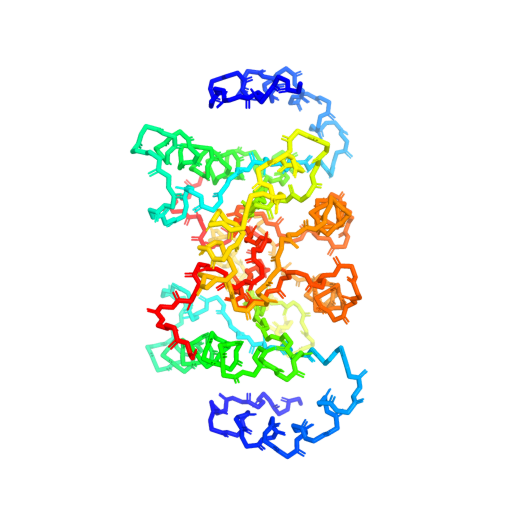7 1 95.69 77 TRP B O 1
ATOM 1662 N N . ILE B 1 78 ? -9.961 10.953 6.754 1 94.25 78 ILE B N 1
ATOM 1663 C CA . ILE B 1 78 ? -10.906 12.023 6.457 1 94.25 78 ILE B CA 1
ATOM 1664 C C . ILE B 1 78 ? -10.562 12.648 5.105 1 94.25 78 ILE B C 1
ATOM 1666 O O . ILE B 1 78 ? -9.461 13.164 4.914 1 94.25 78 ILE B O 1
ATOM 1670 N N . THR B 1 79 ? -11.461 12.508 4.18 1 95.12 79 THR B N 1
ATOM 1671 C CA . THR B 1 79 ? -11.32 12.992 2.812 1 95.12 79 THR B CA 1
ATOM 1672 C C . THR B 1 79 ? -12.344 14.078 2.514 1 95.12 79 THR B C 1
ATOM 1674 O O . THR B 1 79 ? -13.523 13.938 2.85 1 95.12 79 THR B O 1
ATOM 1677 N N . ARG B 1 80 ? -11.891 15.125 1.92 1 94.69 80 ARG B N 1
ATOM 1678 C CA . ARG B 1 80 ? -12.781 16.234 1.603 1 94.69 80 ARG B CA 1
ATOM 1679 C C . ARG B 1 80 ? -13.82 15.836 0.566 1 94.69 80 ARG B C 1
ATOM 1681 O O . ARG B 1 80 ? -13.477 15.43 -0.545 1 94.69 80 ARG B O 1
ATOM 1688 N N . THR B 1 81 ? -15 15.766 0.89 1 90.25 81 THR B N 1
ATOM 1689 C CA . THR B 1 81 ? -16.203 15.578 0.074 1 90.25 81 THR B CA 1
ATOM 1690 C C . THR B 1 81 ? -17.297 16.562 0.483 1 90.25 81 THR B C 1
ATOM 1692 O O . THR B 1 81 ? -17.203 17.203 1.535 1 90.25 81 THR B O 1
ATOM 1695 N N . PRO B 1 82 ? -18.172 16.812 -0.381 1 88.44 82 PRO B N 1
ATOM 1696 C CA . PRO B 1 82 ? -19.25 17.734 -0.004 1 88.44 82 PRO B CA 1
ATOM 1697 C C . PRO B 1 82 ? -19.891 17.391 1.333 1 88.44 82 PRO B C 1
ATOM 1699 O O . PRO B 1 82 ? -20.219 18.281 2.123 1 88.44 82 PRO B O 1
ATOM 1702 N N . LEU B 1 83 ? -20 16.094 1.659 1 84 83 LEU B N 1
ATOM 1703 C CA . LEU B 1 83 ? -20.609 15.633 2.896 1 84 83 LEU B CA 1
ATOM 1704 C C . LEU B 1 83 ? -19.719 15.945 4.098 1 84 83 LEU B C 1
ATOM 1706 O O . LEU B 1 83 ? -20.219 16.281 5.172 1 84 83 LEU B O 1
ATOM 1710 N N . VAL B 1 84 ? -18.406 15.875 3.967 1 89.94 84 VAL B N 1
ATOM 1711 C CA . VAL B 1 84 ? -17.469 16.047 5.07 1 89.94 84 VAL B CA 1
ATOM 1712 C C . VAL B 1 84 ? -17.141 17.516 5.262 1 89.94 84 VAL B C 1
ATOM 1714 O O . VAL B 1 84 ? -16.672 17.922 6.324 1 89.94 84 VAL B O 1
ATOM 1717 N N . GLU B 1 85 ? -17.375 18.344 4.273 1 89.88 85 GLU B N 1
ATOM 1718 C CA . GLU B 1 85 ? -17 19.75 4.262 1 89.88 85 GLU B CA 1
ATOM 1719 C C . GLU B 1 85 ? -17.609 20.484 5.445 1 89.88 85 GLU B C 1
ATOM 1721 O O . GLU B 1 85 ? -16.969 21.359 6.043 1 89.88 85 GLU B O 1
ATOM 1726 N N . GLN B 1 86 ? -18.781 20.172 5.766 1 88.5 86 GLN B N 1
ATOM 1727 C CA . GLN B 1 86 ? -19.453 20.844 6.871 1 88.5 86 GLN B CA 1
ATOM 1728 C C . GLN B 1 86 ? -18.719 20.625 8.188 1 88.5 86 GLN B C 1
ATOM 1730 O O . GLN B 1 86 ? -18.672 21.516 9.031 1 88.5 86 GLN B O 1
ATOM 1735 N N . TYR B 1 87 ? -18.188 19.375 8.367 1 89.94 87 TYR B N 1
ATOM 1736 C CA . TYR B 1 87 ? -17.438 19.078 9.578 1 89.94 87 TYR B CA 1
ATOM 1737 C C . TYR B 1 87 ? -16.062 19.75 9.547 1 89.94 87 TYR B C 1
ATOM 1739 O O . TYR B 1 87 ? -15.57 20.203 10.578 1 89.94 87 TYR B O 1
ATOM 1747 N N . LEU B 1 88 ? -15.555 19.875 8.352 1 91.94 88 LEU B N 1
ATOM 1748 C CA . LEU B 1 88 ? -14.219 20.453 8.195 1 91.94 88 LEU B CA 1
ATOM 1749 C C . LEU B 1 88 ? -14.242 21.953 8.469 1 91.94 88 LEU B C 1
ATOM 1751 O O . LEU B 1 88 ? -13.211 22.547 8.789 1 91.94 88 LEU B O 1
ATOM 1755 N N . ASN B 1 89 ? -15.383 22.547 8.383 1 92.12 89 ASN B N 1
ATOM 1756 C CA . ASN B 1 89 ? -15.531 23.984 8.648 1 92.12 89 ASN B CA 1
ATOM 1757 C C . ASN B 1 89 ? -15.633 24.266 10.148 1 92.12 89 ASN B C 1
ATOM 1759 O O . ASN B 1 89 ? -15.492 25.406 10.578 1 92.12 89 ASN B O 1
ATOM 1763 N N . ASP B 1 90 ? -15.914 23.203 10.867 1 93.38 90 ASP B N 1
ATOM 1764 C CA . ASP B 1 90 ? -15.859 23.312 12.32 1 93.38 90 ASP B CA 1
ATOM 1765 C C . ASP B 1 90 ? -14.414 23.312 12.812 1 93.38 90 ASP B C 1
ATOM 1767 O O . ASP B 1 90 ? -13.695 22.328 12.648 1 93.38 90 ASP B O 1
ATOM 1771 N N . GLU B 1 91 ? -14.047 24.375 13.477 1 93.38 91 GLU B N 1
ATOM 1772 C CA . GLU B 1 91 ? -12.656 24.562 13.867 1 93.38 91 GLU B CA 1
ATOM 1773 C C . GLU B 1 91 ? -12.195 23.469 14.812 1 93.38 91 GLU B C 1
ATOM 1775 O O . GLU B 1 91 ? -11.055 23 14.727 1 93.38 91 GLU B O 1
ATOM 1780 N N . GLN B 1 92 ? -13.031 23.125 15.727 1 93.44 92 GLN B N 1
ATOM 1781 C CA . GLN B 1 92 ? -12.656 22.094 16.688 1 93.44 92 GLN B CA 1
ATOM 1782 C C . GLN B 1 92 ? -12.406 20.766 16 1 93.44 92 GLN B C 1
ATOM 1784 O O . GLN B 1 92 ? -11.414 20.094 16.281 1 93.44 92 GLN B O 1
ATOM 1789 N N . PHE B 1 93 ? -13.266 20.359 15.125 1 91.88 93 PHE B N 1
ATOM 1790 C CA . PHE B 1 93 ? -13.117 19.125 14.375 1 91.88 93 PHE B CA 1
ATOM 1791 C C . PHE B 1 93 ? -11.867 19.172 13.508 1 91.88 93 PHE B C 1
ATOM 1793 O O . PHE B 1 93 ? -11.078 18.219 13.492 1 91.88 93 PHE B O 1
ATOM 1800 N N . PHE B 1 94 ? -11.695 20.297 12.844 1 93.81 94 PHE B N 1
ATOM 1801 C CA . PHE B 1 94 ? -10.555 20.438 11.953 1 93.81 94 PHE B CA 1
ATOM 1802 C C . PHE B 1 94 ? -9.242 20.328 12.727 1 93.81 94 PHE B C 1
ATOM 1804 O O . PHE B 1 94 ? -8.336 19.609 12.32 1 93.81 94 PHE B O 1
ATOM 1811 N N . ASN B 1 95 ? -9.156 21.016 13.836 1 93.75 95 ASN B N 1
ATOM 1812 C CA . ASN B 1 95 ? -7.934 21.016 14.633 1 93.75 95 ASN B CA 1
ATOM 1813 C C . ASN B 1 95 ? -7.637 19.625 15.203 1 93.75 95 ASN B C 1
ATOM 1815 O O . ASN B 1 95 ? -6.48 19.219 15.266 1 93.75 95 ASN B O 1
ATOM 1819 N N . SER B 1 96 ? -8.664 18.969 15.625 1 91.25 96 SER B N 1
ATOM 1820 C CA . SER B 1 96 ? -8.492 17.625 16.125 1 91.25 96 SER B CA 1
ATOM 1821 C C . SER B 1 96 ? -7.961 16.688 15.047 1 91.25 96 SER B C 1
ATOM 1823 O O . SER B 1 96 ? -7.031 15.914 15.289 1 91.25 96 SER B O 1
ATOM 1825 N N . MET B 1 97 ? -8.57 16.75 13.898 1 91.5 97 MET B N 1
ATOM 1826 C CA . MET B 1 97 ? -8.133 15.945 12.766 1 91.5 97 MET B CA 1
ATOM 1827 C C . MET B 1 97 ? -6.703 16.297 12.367 1 91.5 97 MET B C 1
ATOM 1829 O O . MET B 1 97 ? -5.871 15.406 12.172 1 91.5 97 MET B O 1
ATOM 1833 N N . ALA B 1 98 ? -6.438 17.594 12.297 1 93 98 ALA B N 1
ATOM 1834 C CA . ALA B 1 98 ? -5.133 18.078 11.852 1 93 98 ALA B CA 1
ATOM 1835 C C . ALA B 1 98 ? -4.035 17.656 12.82 1 93 98 ALA B C 1
ATOM 1837 O O . ALA B 1 98 ? -2.934 17.281 12.398 1 93 98 ALA B O 1
ATOM 1838 N N . SER B 1 99 ? -4.328 17.656 14.094 1 91.44 99 SER B N 1
ATOM 1839 C CA . SER B 1 99 ? -3.334 17.312 15.109 1 91.44 99 SER B CA 1
ATOM 1840 C C . SER B 1 99 ? -2.986 15.836 15.062 1 91.44 99 SER B C 1
ATOM 1842 O O . SER B 1 99 ? -1.91 15.43 15.516 1 91.44 99 SER B O 1
ATOM 1844 N N . ARG B 1 100 ? -3.842 15.07 14.477 1 91.88 100 ARG B N 1
ATOM 1845 C CA . ARG B 1 100 ? -3.635 13.625 14.43 1 91.88 100 ARG B CA 1
ATOM 1846 C C . ARG B 1 100 ? -3.043 13.195 13.094 1 91.88 100 ARG B C 1
ATOM 1848 O O . ARG B 1 100 ? -2.748 12.016 12.891 1 91.88 100 ARG B O 1
ATOM 1855 N N . THR B 1 101 ? -2.916 14.125 12.227 1 94.25 101 THR B N 1
ATOM 1856 C CA . THR B 1 101 ? -2.443 13.859 10.867 1 94.25 101 THR B CA 1
ATOM 1857 C C . THR B 1 101 ? -1.074 14.492 10.641 1 94.25 101 THR B C 1
ATOM 1859 O O . THR B 1 101 ? -0.901 15.695 10.836 1 94.25 101 THR B O 1
ATOM 1862 N N . LEU B 1 102 ? -0.137 13.742 10.219 1 94.06 102 LEU B N 1
ATOM 1863 C CA . LEU B 1 102 ? 1.202 14.273 9.984 1 94.06 102 LEU B CA 1
ATOM 1864 C C . LEU B 1 102 ? 1.162 15.445 9.016 1 94.06 102 LEU B C 1
ATOM 1866 O O . LEU B 1 102 ? 1.814 16.469 9.242 1 94.06 102 LEU B O 1
ATOM 1870 N N . MET B 1 103 ? 0.327 15.352 7.977 1 94.69 103 MET B N 1
ATOM 1871 C CA . MET B 1 103 ? 0.292 16.375 6.934 1 94.69 103 MET B CA 1
ATOM 1872 C C . MET B 1 103 ? -0.661 17.5 7.309 1 94.69 103 MET B C 1
ATOM 1874 O O . MET B 1 103 ? -0.765 18.5 6.59 1 94.69 103 MET B O 1
ATOM 1878 N N . ARG B 1 104 ? -1.505 17.359 8.359 1 95 104 ARG B N 1
ATOM 1879 C CA . ARG B 1 104 ? -2.297 18.391 9.016 1 95 104 ARG B CA 1
ATOM 1880 C C . ARG B 1 104 ? -3.371 18.938 8.078 1 95 104 ARG B C 1
ATOM 1882 O O . ARG B 1 104 ? -3.713 20.125 8.141 1 95 104 ARG B O 1
ATOM 1889 N N . ARG B 1 105 ? -3.791 18.141 7.199 1 94.88 105 ARG B N 1
ATOM 1890 C CA . ARG B 1 105 ? -4.895 18.469 6.305 1 94.88 105 ARG B CA 1
ATOM 1891 C C . ARG B 1 105 ? -5.734 17.234 5.996 1 94.88 105 ARG B C 1
ATOM 1893 O O . ARG B 1 105 ? -5.266 16.109 6.16 1 94.88 105 ARG B O 1
ATOM 1900 N N . PRO B 1 106 ? -7.004 17.453 5.551 1 96.31 106 PRO B N 1
ATOM 1901 C CA . PRO B 1 106 ? -7.75 16.312 5.012 1 96.31 106 PRO B CA 1
ATOM 1902 C C . PRO B 1 106 ? -7.23 15.867 3.646 1 96.31 106 PRO B C 1
ATOM 1904 O O . PRO B 1 106 ? -6.492 16.609 2.988 1 96.31 106 PRO B O 1
ATOM 1907 N N . GLY B 1 107 ? -7.527 14.625 3.305 1 96.69 107 GLY B N 1
ATOM 1908 C CA . GLY B 1 107 ? -7.238 14.172 1.954 1 96.69 107 GLY B CA 1
ATOM 1909 C C . GLY B 1 107 ? -8.211 14.711 0.922 1 96.69 107 GLY B C 1
ATOM 1910 O O . GLY B 1 107 ? -9.281 15.211 1.273 1 96.69 107 GLY B O 1
ATOM 1911 N N . GLU B 1 108 ? -7.801 14.664 -0.299 1 96.88 108 GLU B N 1
ATOM 1912 C CA . GLU B 1 108 ? -8.672 14.977 -1.43 1 96.88 108 GLU B CA 1
ATOM 1913 C C . GLU B 1 108 ? -9.164 13.711 -2.117 1 96.88 108 GLU B C 1
ATOM 1915 O O . GLU B 1 108 ? -8.453 12.703 -2.152 1 96.88 108 GLU B O 1
ATOM 1920 N N . ALA B 1 109 ? -10.352 13.812 -2.734 1 95.5 109 ALA B N 1
ATOM 1921 C CA . ALA B 1 109 ? -10.945 12.656 -3.395 1 95.5 109 ALA B CA 1
ATOM 1922 C C . ALA B 1 109 ? -10.016 12.094 -4.469 1 95.5 109 ALA B C 1
ATOM 1924 O O . ALA B 1 109 ? -9.906 10.883 -4.633 1 95.5 109 ALA B O 1
ATOM 1925 N N . ASN B 1 110 ? -9.32 12.922 -5.105 1 96.75 110 ASN B N 1
ATOM 1926 C CA . ASN B 1 110 ? -8.422 12.5 -6.176 1 96.75 110 ASN B CA 1
ATOM 1927 C C . ASN B 1 110 ? -7.227 11.727 -5.625 1 96.75 110 ASN B C 1
ATOM 1929 O O . ASN B 1 110 ? -6.684 10.852 -6.305 1 96.75 110 ASN B O 1
ATOM 1933 N N . GLU B 1 111 ? -6.816 12.016 -4.488 1 97.38 111 GLU B N 1
ATOM 1934 C CA . GLU B 1 111 ? -5.688 11.312 -3.881 1 97.38 111 GLU B CA 1
ATOM 1935 C C . GLU B 1 111 ? -6.047 9.867 -3.553 1 97.38 111 GLU B C 1
ATOM 1937 O O . GLU B 1 111 ? -5.211 8.969 -3.682 1 97.38 111 GLU B O 1
ATOM 1942 N N . VAL B 1 112 ? -7.258 9.672 -3.193 1 96.88 112 VAL B N 1
ATOM 1943 C CA . VAL B 1 112 ? -7.75 8.32 -2.957 1 96.88 112 VAL B CA 1
ATOM 1944 C C . VAL B 1 112 ? -7.969 7.605 -4.289 1 96.88 112 VAL B C 1
ATOM 1946 O O . VAL B 1 112 ? -7.5 6.484 -4.484 1 96.88 112 VAL B O 1
ATOM 1949 N N . ALA B 1 113 ? -8.609 8.344 -5.184 1 97.38 113 ALA B N 1
ATOM 1950 C CA . ALA B 1 113 ? -8.953 7.781 -6.484 1 97.38 113 ALA B CA 1
ATOM 1951 C C . ALA B 1 113 ? -7.703 7.379 -7.258 1 97.38 113 ALA B C 1
ATOM 1953 O O . ALA B 1 113 ? -7.715 6.398 -8.008 1 97.38 113 ALA B O 1
ATOM 1954 N N . SER B 1 114 ? -6.652 8.055 -7.109 1 98.19 114 SER B N 1
ATOM 1955 C CA . SER B 1 114 ? -5.414 7.777 -7.832 1 98.19 114 SER B CA 1
ATOM 1956 C C . SER B 1 114 ? -4.832 6.426 -7.434 1 98.19 114 SER B C 1
ATOM 1958 O O . SER B 1 114 ? -4.375 5.664 -8.289 1 98.19 114 SER B O 1
ATOM 1960 N N . LEU B 1 115 ? -4.828 6.129 -6.164 1 98.06 115 LEU B N 1
ATOM 1961 C CA . LEU B 1 115 ? -4.328 4.824 -5.742 1 98.06 115 LEU B CA 1
ATOM 1962 C C . LEU B 1 115 ? -5.238 3.705 -6.242 1 98.06 115 LEU B C 1
ATOM 1964 O O . LEU B 1 115 ? -4.758 2.662 -6.691 1 98.06 115 LEU B O 1
ATOM 1968 N N . VAL B 1 116 ? -6.539 3.957 -6.145 1 97.69 116 VAL B N 1
ATOM 1969 C CA . VAL B 1 116 ? -7.488 2.969 -6.652 1 97.69 116 VAL B CA 1
ATOM 1970 C C . VAL B 1 116 ? -7.203 2.688 -8.125 1 97.69 116 VAL B C 1
ATOM 1972 O O . VAL B 1 116 ? -7.098 1.529 -8.531 1 97.69 116 VAL B O 1
ATOM 1975 N N . ALA B 1 117 ? -7.074 3.73 -8.891 1 97.81 117 ALA B N 1
ATOM 1976 C CA . ALA B 1 117 ? -6.797 3.596 -10.32 1 97.81 117 ALA B CA 1
ATOM 1977 C C . ALA B 1 117 ? -5.496 2.834 -10.555 1 97.81 117 ALA B C 1
ATOM 1979 O O . ALA B 1 117 ? -5.445 1.929 -11.398 1 97.81 117 ALA B O 1
ATOM 1980 N N . PHE B 1 118 ? -4.508 3.156 -9.852 1 98.25 118 PHE B N 1
ATOM 1981 C CA . PHE B 1 118 ? -3.223 2.484 -9.992 1 98.25 118 PHE B CA 1
ATOM 1982 C C . PHE B 1 118 ? -3.363 0.986 -9.75 1 98.25 118 PHE B C 1
ATOM 1984 O O . PHE B 1 118 ? -2.877 0.174 -10.539 1 98.25 118 PHE B O 1
ATOM 1991 N N . LEU B 1 119 ? -4.066 0.638 -8.664 1 97.56 119 LEU B N 1
ATOM 1992 C CA . LEU B 1 119 ? -4.207 -0.759 -8.273 1 97.56 119 LEU B CA 1
ATOM 1993 C C . LEU B 1 119 ? -5.012 -1.54 -9.305 1 97.56 119 LEU B C 1
ATOM 1995 O O . LEU B 1 119 ? -4.922 -2.768 -9.367 1 97.56 119 LEU B O 1
ATOM 1999 N N . CYS B 1 120 ? -5.77 -0.829 -10.117 1 96.69 120 CYS B N 1
ATOM 2000 C CA . CYS B 1 120 ? -6.586 -1.487 -11.133 1 96.69 120 CYS B CA 1
ATOM 2001 C C . CYS B 1 120 ? -5.809 -1.65 -12.438 1 96.69 120 CYS B C 1
ATOM 2003 O O . CYS B 1 120 ? -6.242 -2.369 -13.336 1 96.69 120 CYS B O 1
ATOM 2005 N N . LEU B 1 121 ? -4.648 -1.049 -12.586 1 96.19 121 LEU B N 1
ATOM 2006 C CA . LEU B 1 121 ? -3.859 -1.08 -13.812 1 96.19 121 LEU B CA 1
ATOM 2007 C C . LEU B 1 121 ? -2.943 -2.301 -13.844 1 96.19 121 LEU B C 1
ATOM 2009 O O . LEU B 1 121 ? -2.57 -2.824 -12.789 1 96.19 121 LEU B O 1
ATOM 2013 N N . PRO B 1 122 ? -2.457 -2.695 -15.062 1 95.56 122 PRO B N 1
ATOM 2014 C CA . PRO B 1 122 ? -1.477 -3.777 -15.18 1 95.56 122 PRO B CA 1
ATOM 2015 C C . PRO B 1 122 ? -0.163 -3.463 -14.469 1 95.56 122 PRO B C 1
ATOM 2017 O O . PRO B 1 122 ? 0.566 -4.379 -14.078 1 95.56 122 PRO B O 1
ATOM 2020 N N . ALA B 1 123 ? 0.049 -2.189 -14.258 1 96.06 123 ALA B N 1
ATOM 2021 C CA . ALA B 1 123 ? 1.26 -1.762 -13.562 1 96.06 123 ALA B CA 1
ATOM 2022 C C . ALA B 1 123 ? 1.308 -2.324 -12.148 1 96.06 123 ALA B C 1
ATOM 2024 O O . ALA B 1 123 ? 2.385 -2.459 -11.562 1 96.06 123 ALA B O 1
ATOM 2025 N N . ALA B 1 124 ? 0.145 -2.697 -11.594 1 97.94 124 ALA B N 1
ATOM 2026 C CA . ALA B 1 124 ? 0.054 -3.24 -10.242 1 97.94 124 ALA B CA 1
ATOM 2027 C C . ALA B 1 124 ? -0.187 -4.746 -10.273 1 97.94 124 ALA B C 1
ATOM 2029 O O . ALA B 1 124 ? -0.757 -5.309 -9.336 1 97.94 124 ALA B O 1
ATOM 2030 N N . SER B 1 125 ? 0.235 -5.449 -11.297 1 97.44 125 SER B N 1
ATOM 2031 C CA . SER B 1 125 ? -0.153 -6.824 -11.594 1 97.44 125 SER B CA 1
ATOM 2032 C C . SER B 1 125 ? 0.4 -7.793 -10.547 1 97.44 125 SER B C 1
ATOM 2034 O O . SER B 1 125 ? -0.036 -8.945 -10.469 1 97.44 125 SER B O 1
ATOM 2036 N N . TYR B 1 126 ? 1.316 -7.359 -9.695 1 98.06 126 TYR B N 1
ATOM 2037 C CA . TYR B 1 126 ? 1.913 -8.266 -8.727 1 98.06 126 TYR B CA 1
ATOM 2038 C C . TYR B 1 126 ? 1.565 -7.852 -7.305 1 98.06 126 TYR B C 1
ATOM 2040 O O . TYR B 1 126 ? 2.217 -8.281 -6.348 1 98.06 126 TYR B O 1
ATOM 2048 N N . ILE B 1 127 ? 0.587 -6.965 -7.219 1 98.19 127 ILE B N 1
ATOM 2049 C CA . ILE B 1 127 ? 0.099 -6.5 -5.926 1 98.19 127 ILE B CA 1
ATOM 2050 C C . ILE B 1 127 ? -1.286 -7.082 -5.652 1 98.19 127 ILE B C 1
ATOM 2052 O O . ILE B 1 127 ? -2.246 -6.777 -6.367 1 98.19 127 ILE B O 1
ATOM 2056 N N . THR B 1 128 ? -1.378 -7.918 -4.625 1 97.62 128 THR B N 1
ATOM 2057 C CA . THR B 1 128 ? -2.658 -8.477 -4.207 1 97.62 128 THR B CA 1
ATOM 2058 C C . THR B 1 128 ? -2.658 -8.766 -2.707 1 97.62 128 THR B C 1
ATOM 2060 O O . THR B 1 128 ? -1.606 -9.031 -2.121 1 97.62 128 THR B O 1
ATOM 2063 N N . GLY B 1 129 ? -3.764 -8.531 -2.094 1 96.62 129 GLY B N 1
ATOM 2064 C CA . GLY B 1 129 ? -3.92 -8.781 -0.67 1 96.62 129 GLY B CA 1
ATOM 2065 C C . GLY B 1 129 ? -3.422 -7.637 0.196 1 96.62 129 GLY B C 1
ATOM 2066 O O . GLY B 1 129 ? -3.277 -7.793 1.41 1 96.62 129 GLY B O 1
ATOM 2067 N N . GLN B 1 130 ? -3.123 -6.512 -0.373 1 96.81 130 GLN B N 1
ATOM 2068 C CA . GLN B 1 130 ? -2.57 -5.383 0.364 1 96.81 130 GLN B CA 1
ATOM 2069 C C . GLN B 1 130 ? -3.67 -4.414 0.789 1 96.81 130 GLN B C 1
ATOM 2071 O O . GLN B 1 130 ? -4.652 -4.227 0.068 1 96.81 130 GLN B O 1
ATOM 2076 N N . ILE B 1 131 ? -3.5 -3.854 1.963 1 96.25 131 ILE B N 1
ATOM 2077 C CA . ILE B 1 131 ? -4.289 -2.729 2.447 1 96.25 131 ILE B CA 1
ATOM 2078 C C . ILE B 1 131 ? -3.402 -1.492 2.576 1 96.25 131 ILE B C 1
ATOM 2080 O O . ILE B 1 131 ? -2.438 -1.491 3.346 1 96.25 131 ILE B O 1
ATOM 2084 N N . VAL B 1 132 ? -3.668 -0.491 1.809 1 97.12 132 VAL B N 1
ATOM 2085 C CA . VAL B 1 132 ? -2.822 0.698 1.808 1 97.12 132 VAL B CA 1
ATOM 2086 C C . VAL B 1 132 ? -3.615 1.897 2.32 1 97.12 132 VAL B C 1
ATOM 2088 O O . VAL B 1 132 ? -4.699 2.193 1.815 1 97.12 132 VAL B O 1
ATOM 2091 N N . ALA B 1 133 ? -3.076 2.576 3.299 1 97.5 133 ALA B N 1
ATOM 2092 C CA . ALA B 1 133 ? -3.719 3.768 3.844 1 97.5 133 ALA B CA 1
ATOM 2093 C C . ALA B 1 133 ? -3.4 4.996 2.998 1 97.5 133 ALA B C 1
ATOM 2095 O O . ALA B 1 133 ? -2.258 5.188 2.574 1 97.5 133 ALA B O 1
ATOM 2096 N N . VAL B 1 134 ? -4.363 5.676 2.672 1 97.56 134 VAL B N 1
ATOM 2097 C CA . VAL B 1 134 ? -4.27 7.031 2.139 1 97.56 134 VAL B CA 1
ATOM 2098 C C . VAL B 1 134 ? -4.727 8.031 3.195 1 97.56 134 VAL B C 1
ATOM 2100 O O . VAL B 1 134 ? -5.902 8.406 3.238 1 97.56 134 VAL B O 1
ATOM 2103 N N . ASP B 1 135 ? -3.684 8.43 4.051 1 96.88 135 ASP B N 1
ATOM 2104 C CA . ASP B 1 135 ? -4.176 9.008 5.301 1 96.88 135 ASP B CA 1
ATOM 2105 C C . ASP B 1 135 ? -3.283 10.156 5.766 1 96.88 135 ASP B C 1
ATOM 2107 O O . ASP B 1 135 ? -3.303 10.523 6.941 1 96.88 135 ASP B O 1
ATOM 2111 N N . GLY B 1 136 ? -2.395 10.602 4.918 1 96.31 136 GLY B N 1
ATOM 2112 C CA . GLY B 1 136 ? -1.511 11.688 5.293 1 96.31 136 GLY B CA 1
ATOM 2113 C C . GLY B 1 136 ? -0.649 11.375 6.504 1 96.31 136 GLY B C 1
ATOM 2114 O O . GLY B 1 136 ? -0.203 12.281 7.207 1 96.31 136 GLY B O 1
ATOM 2115 N N . GLY B 1 137 ? -0.553 10.164 6.863 1 96.12 137 GLY B N 1
ATOM 2116 C CA . GLY B 1 137 ? 0.321 9.742 7.949 1 96.12 137 GLY B CA 1
ATOM 2117 C C . GLY B 1 137 ? -0.408 9.562 9.266 1 96.12 137 GLY B C 1
ATOM 2118 O O . GLY B 1 137 ? 0.221 9.352 10.305 1 96.12 137 GLY B O 1
ATOM 2119 N N . MET B 1 138 ? -1.697 9.57 9.266 1 93.06 138 MET B N 1
ATOM 2120 C CA . MET B 1 138 ? -2.469 9.484 10.5 1 93.06 138 MET B CA 1
ATOM 2121 C C . MET B 1 138 ? -2.168 8.18 11.234 1 93.06 138 MET B C 1
ATOM 2123 O O . MET B 1 138 ? -1.988 8.18 12.453 1 93.06 138 MET B O 1
ATOM 2127 N N . THR B 1 139 ? -2.033 7.066 10.555 1 92.56 139 THR B N 1
ATOM 2128 C CA . THR B 1 139 ? -1.936 5.758 11.195 1 92.56 139 THR B CA 1
ATOM 2129 C C . THR B 1 139 ? -0.554 5.559 11.812 1 92.56 139 THR B C 1
ATOM 2131 O O . THR B 1 139 ? -0.364 4.672 12.648 1 92.56 139 THR B O 1
ATOM 2134 N N . ILE B 1 140 ? 0.381 6.332 11.43 1 88.44 140 ILE B N 1
ATOM 2135 C CA . ILE B 1 140 ? 1.72 6.129 11.9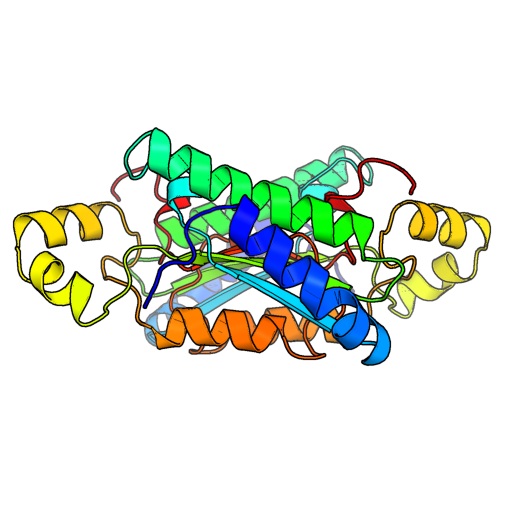77 1 88.44 140 ILE B CA 1
ATOM 2136 C C . ILE B 1 140 ? 2.076 7.277 12.914 1 88.44 140 ILE B C 1
ATOM 2138 O O . ILE B 1 140 ? 3.184 7.328 13.453 1 88.44 140 ILE B O 1
ATOM 2142 N N . ASN B 1 141 ? 1.146 8.203 13 1 82.5 141 ASN B N 1
ATOM 2143 C CA . ASN B 1 141 ? 1.363 9.352 13.875 1 82.5 141 ASN B CA 1
ATOM 2144 C C . ASN B 1 141 ? 1.151 8.984 15.344 1 82.5 141 ASN B C 1
ATOM 2146 O O . ASN B 1 141 ? 0.017 8.953 15.82 1 82.5 141 ASN B O 1
ATOM 2150 N N . ALA B 1 142 ? 2.127 8.492 15.945 1 68.56 142 ALA B N 1
ATOM 2151 C CA . ALA B 1 142 ? 1.968 8.055 17.328 1 68.56 142 ALA B CA 1
ATOM 2152 C C . ALA B 1 142 ? 2.141 9.211 18.297 1 68.56 142 ALA B C 1
ATOM 2154 O O . ALA B 1 142 ? 1.705 9.141 19.453 1 68.56 142 ALA B O 1
ATOM 2155 N N . PHE B 1 143 ? 2.816 10.172 17.922 1 65.44 143 PHE B N 1
ATOM 2156 C CA . PHE B 1 143 ? 3.035 11.219 18.906 1 65.44 143 PHE B CA 1
ATOM 2157 C C . PHE B 1 143 ? 3.02 12.602 18.25 1 65.44 143 PHE B C 1
ATOM 2159 O O . PHE B 1 143 ? 3.385 12.742 17.078 1 65.44 143 PHE B O 1
ATOM 2166 N N . GLU B 1 144 ? 2.227 13.5 18.766 1 58.31 144 GLU B N 1
ATOM 2167 C CA . GLU B 1 144 ? 2.146 14.883 18.312 1 58.31 144 GLU B CA 1
ATOM 2168 C C . GLU B 1 144 ? 3.535 15.5 18.172 1 58.31 144 GLU B C 1
ATOM 2170 O O . GLU B 1 144 ? 4.371 15.367 19.062 1 58.31 144 GLU B O 1
ATOM 2175 N N . ASN B 1 145 ? 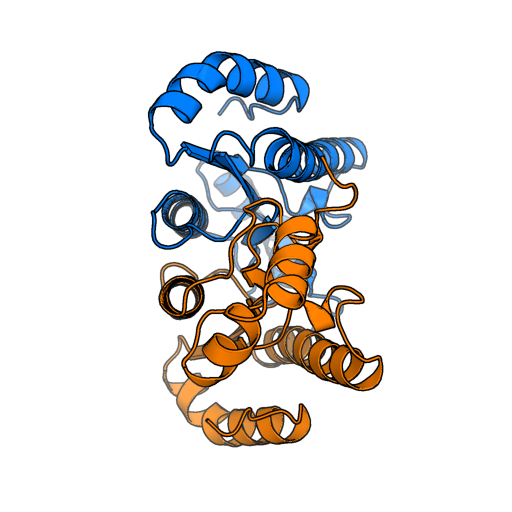4.047 15.57 16.969 1 49 145 ASN B N 1
ATOM 2176 C CA . ASN B 1 145 ? 5.289 16.328 16.844 1 49 145 ASN B CA 1
ATOM 2177 C C . ASN B 1 145 ? 5.086 17.797 17.203 1 49 145 ASN B C 1
ATOM 2179 O O . ASN B 1 145 ? 4.008 18.344 16.969 1 49 145 ASN B O 1
#

pLDDT: mean 88.32, std 14.19, range [20.27, 98.25]

Nearest PDB structures (foldseek):
  4ibo-assembly1_C  TM=9.293E-01  e=4.182E-11  Agrobacterium fabrum str. C58
  1rwb-assembly1_A  TM=9.559E-01  e=4.732E-11  Priestia megaterium
  8w0o-assembly1_G  TM=9.624E-01  e=1.270E-10  Bacillus subtilis
  1gco-assembly1_A  TM=9.567E-01  e=1.955E-10  Priestia megaterium
  1g6k-assembly1_A  TM=9.586E-01  e=2.212E-10  Priestia megaterium

Solvent-accessible surface area (backbone atoms only — not comparable to full-atom values): 15070 Å² total; per-residue (Å²): 131,80,66,83,68,50,54,62,58,54,49,51,54,49,59,72,43,41,66,61,32,40,72,67,62,66,21,62,45,75,46,78,49,28,41,31,32,76,43,94,75,63,55,71,66,59,19,50,43,24,30,46,38,55,50,47,25,36,50,48,17,60,72,31,22,86,48,39,29,34,16,26,29,38,15,41,42,69,46,55,39,83,82,45,44,66,50,56,69,34,63,68,53,34,50,54,52,23,63,45,18,53,62,49,59,70,39,46,58,61,42,52,48,40,52,54,51,47,58,62,36,77,54,28,71,34,45,29,42,45,74,46,61,41,34,31,23,31,92,72,48,80,61,79,126,129,78,68,82,67,49,54,62,58,54,48,52,54,47,58,72,43,41,67,59,31,41,71,65,61,66,21,62,45,74,45,78,49,28,41,33,32,76,42,94,75,63,54,70,66,59,20,50,44,24,30,46,38,54,51,47,25,36,49,46,17,61,74,31,21,86,46,40,28,34,15,26,31,39,17,42,41,69,48,53,38,86,82,45,44,67,51,54,70,34,63,70,55,34,51,55,52,25,63,47,19,54,62,48,59,70,40,49,57,61,43,52,49,39,51,55,52,45,59,62,36,76,52,28,73,34,44,29,41,47,74,45,62,40,34,30,23,32,92,72,48,81,60,78,125

Foldseek 3Di:
DVPVQALVSVVVVCVVCLVVQLVVLAAEAEAEAAVLCVDPPDDPVNNVSSVSNLVSQQVCCVVCVVSNYAGEYEHEYAEDDPVCVVQCPDPVSLQVLLQLALQSHHHYPVLRVVVVVCCRDVVVSPDHSYYYYPYNCNSVRPDRD/DPLPQALVSVVVVCVVCLVVQLVVLAAEAEAEAAVLCVDPPDDPVNNVSSVSNLVSQQVCCVVCVVSNYAGEYEHEYAEDDPVCVVQCPDPVSLQVLLQLALQSHHHYPVLRVVVVVCCRDCVVSPDHSYYYYPYNCNNVRPDRD

Sequence (290 aa):
MNKITCSQSCYHICQLAHPLLKASGNGSIVFISSVAGLVHASSSVYGATKGAINQLTKNLACEWAKDQIRTNGVAPWITRTPLVEQYLNDEQFFNSMASRTLMRRPGEANEVASLVAFLCLPAASYITGQIVAVDGGMTINAFENMNKITCSQSCYHICQLAHPLLKASGNGSIVFISSVAGLVHASSSVYGATKGAINQLTKNLACEWAKDQIRTNGVAPWITRTPLVEQYLNDEQFFNSMASRTLMRRPGEANEVASLVAFLCLPAASYITGQIVAVDGGMTINAFEN

Organism: Artemisia annua (NCBI:txid35608)

InterPro domains:
  IPR002347 Short-chain dehydrogenase/reductase SDR [PF13561] (8-139)
  IPR002347 Short-chain dehydrogenase/reductase SDR [PR00081] (21-37)
  IPR002347 Short-chain dehydrogenase/reductase SDR [PR00081] (46-65)
  IPR002347 Short-chain dehydrogenase/reductase SDR [PR00081] (67-84)
  IPR002347 Short-chain dehydrogenase/reductase SDR [PR00081] (102-122)
  IPR020904 Short-chain dehydrogenase/reductase, conserved site [PS00061] (33-61)
  IPR036291 NAD(P)-binding domain superfamily [SSF51735] (9-140)
  IPR045000 Tropinone reductase [PTHR42898] (7-143)

Radius of gyration: 19.19 Å; Cα contacts (8 Å, |Δi|>4): 543; chains: 2; bounding box: 50×52×37 Å

Secondary structure (DSSP, 8-state):
------HHHHHHHHHHHHHHHHHHSSEEEEEE--GGGTSSSS-HHHHHHHHHHHHHHHHHHHHTGGGTEEEEEEEE-SEE-HHHHHHHTSHHHHHHHHHT-TT-SPEEHHHHHHHHHHHHSGGGTT--S-EEEESTTGGG--S--/------HHHHHHHHHHHHHHHHHHSSEEEEEE--GGGTSSSS-HHHHHHHHHHHHHHHHHHHHTGGGTEEEEEEEE-SEE-HHHHHHHTSHHHHHHHHHT-TT-SPEEHHHHHHHHHHHHSGGGTT--S-EEEESTTGGG--S--